Protein AF-A0A8T4RQS0-F1 (afdb_monomer)

Structure (mmCIF, N/CA/C/O backbone):
data_AF-A0A8T4RQS0-F1
#
_entry.id   AF-A0A8T4RQS0-F1
#
loop_
_atom_site.group_PDB
_atom_site.id
_atom_site.type_symbol
_atom_site.label_atom_id
_atom_site.label_alt_id
_atom_site.label_comp_id
_atom_site.label_asym_id
_atom_site.label_entity_id
_atom_site.label_seq_id
_atom_site.pdbx_PDB_ins_code
_atom_site.Cartn_x
_atom_site.Cartn_y
_atom_site.Cartn_z
_atom_site.occupancy
_atom_site.B_iso_or_equiv
_atom_site.auth_seq_id
_atom_site.auth_comp_id
_atom_site.auth_asym_id
_atom_site.auth_atom_id
_atom_site.pdbx_PDB_model_num
ATOM 1 N N . MET A 1 1 ? -1.298 23.155 12.618 1.00 40.44 1 MET A N 1
ATOM 2 C CA . MET A 1 1 ? -2.340 23.076 11.576 1.00 40.44 1 MET A CA 1
ATOM 3 C C . MET A 1 1 ? -3.537 23.809 12.133 1.00 40.44 1 MET A C 1
ATOM 5 O O . MET A 1 1 ? -3.969 23.446 13.217 1.00 40.44 1 MET A O 1
ATOM 9 N N . ASN A 1 2 ? -3.996 24.872 11.476 1.00 33.66 2 ASN A N 1
ATOM 10 C CA . ASN A 1 2 ? -5.239 25.521 11.879 1.00 33.66 2 ASN A CA 1
ATOM 11 C C . ASN A 1 2 ? -6.374 24.584 11.470 1.00 33.66 2 ASN A C 1
ATOM 13 O O . ASN A 1 2 ? -6.503 24.285 10.284 1.00 33.66 2 ASN A O 1
ATOM 17 N N . GLN A 1 3 ? -7.135 24.086 12.444 1.00 37.03 3 GLN A N 1
ATOM 18 C CA . GLN A 1 3 ? -8.429 23.475 12.171 1.00 37.03 3 GLN A CA 1
ATOM 19 C C . GLN A 1 3 ? -9.276 24.543 11.480 1.00 37.03 3 GLN A C 1
ATOM 21 O O . GLN A 1 3 ? -9.591 25.577 12.069 1.00 37.03 3 GLN A O 1
ATOM 26 N N . LEU A 1 4 ? -9.566 24.332 10.200 1.00 38.12 4 LEU A N 1
ATOM 27 C CA . LEU A 1 4 ? -10.581 25.100 9.501 1.00 38.12 4 LEU A CA 1
ATOM 28 C C . LEU A 1 4 ? -11.923 24.673 10.098 1.00 38.12 4 LEU A C 1
ATOM 30 O O . LEU A 1 4 ? -12.510 23.686 9.668 1.00 38.12 4 LEU A O 1
ATOM 34 N N . ASN A 1 5 ? -12.397 25.413 11.102 1.00 39.22 5 ASN A N 1
ATOM 35 C CA . ASN A 1 5 ? -13.814 25.440 11.456 1.00 39.22 5 ASN A CA 1
ATOM 36 C C . ASN A 1 5 ? -14.554 26.135 10.308 1.00 39.22 5 ASN A C 1
ATOM 38 O O . ASN A 1 5 ? -14.888 27.314 10.382 1.00 39.22 5 ASN A O 1
ATOM 42 N N . MET A 1 6 ? -14.718 25.422 9.197 1.00 44.44 6 MET A N 1
ATOM 43 C CA . MET A 1 6 ? -15.692 25.781 8.183 1.00 44.44 6 MET A CA 1
ATOM 44 C C . MET A 1 6 ? -17.019 25.159 8.601 1.00 44.44 6 MET A C 1
ATOM 46 O O . MET A 1 6 ? -17.120 23.936 8.697 1.00 44.44 6 MET A O 1
ATOM 50 N N . ASP A 1 7 ? -18.030 25.997 8.832 1.00 45.97 7 ASP A N 1
ATOM 51 C CA . ASP A 1 7 ? -19.427 25.563 8.839 1.00 45.97 7 ASP A CA 1
ATOM 52 C C . ASP A 1 7 ? -19.778 25.111 7.418 1.00 45.97 7 ASP A C 1
ATOM 54 O O . ASP A 1 7 ? -20.206 25.890 6.563 1.00 45.97 7 ASP A O 1
ATOM 58 N N . ILE A 1 8 ? -19.510 23.838 7.128 1.00 50.81 8 ILE A N 1
ATOM 59 C CA . ILE A 1 8 ? -19.913 23.208 5.878 1.00 50.81 8 ILE A CA 1
ATOM 60 C C . ILE A 1 8 ? -21.418 22.963 5.991 1.00 50.81 8 ILE A C 1
ATOM 62 O O . ILE A 1 8 ? -21.860 22.033 6.665 1.00 50.81 8 ILE A O 1
ATOM 66 N N . THR A 1 9 ? -22.211 23.788 5.310 1.00 51.31 9 THR A N 1
ATOM 67 C CA . THR A 1 9 ? -23.615 23.492 4.992 1.00 51.31 9 THR A CA 1
ATOM 68 C C . THR A 1 9 ? -23.643 22.366 3.959 1.00 51.31 9 THR A C 1
ATOM 70 O O . THR A 1 9 ? -23.827 22.570 2.764 1.00 51.31 9 THR A O 1
ATOM 73 N N . SER A 1 10 ? -23.347 21.155 4.417 1.00 58.62 10 SER A N 1
ATOM 74 C CA . SER A 1 10 ? -23.365 19.958 3.590 1.00 58.62 10 SER A CA 1
ATOM 75 C C . SER A 1 10 ? -24.798 19.457 3.453 1.00 58.62 10 SER A C 1
ATOM 77 O O . SER A 1 10 ? -25.507 19.328 4.448 1.00 58.62 10 SER A O 1
ATOM 79 N N . THR A 1 11 ? -25.215 19.119 2.233 1.00 74.44 11 THR A N 1
ATOM 80 C CA . THR A 1 11 ? -26.474 18.398 1.978 1.00 74.44 11 THR A CA 1
ATOM 81 C C . THR A 1 11 ? -26.491 17.010 2.623 1.00 74.44 11 THR A C 1
ATOM 83 O O . THR A 1 11 ? -27.562 16.446 2.805 1.00 74.44 11 THR A O 1
ATOM 86 N N . PHE A 1 12 ? -25.313 16.480 2.966 1.00 77.62 12 PHE A N 1
ATOM 87 C CA . PHE A 1 12 ? -25.112 15.177 3.593 1.00 77.62 12 PHE A CA 1
ATOM 88 C C . PHE A 1 12 ? -24.428 15.331 4.956 1.00 77.62 12 PHE A C 1
ATOM 90 O O . PHE A 1 12 ? -23.425 16.032 5.100 1.00 77.62 12 PHE A O 1
ATOM 97 N N . SER A 1 13 ? -24.918 14.646 5.975 1.00 88.88 13 SER A N 1
ATOM 98 C CA . SER A 1 13 ? -24.215 14.494 7.247 1.00 88.88 13 SER A CA 1
ATOM 99 C C . SER A 1 13 ? -22.851 13.810 7.059 1.00 88.88 13 SER A C 1
ATOM 101 O O . SER A 1 13 ? -22.603 13.102 6.079 1.00 88.88 13 SER A O 1
ATOM 103 N N . LYS A 1 14 ? -21.943 13.984 8.028 1.00 89.31 14 LYS A N 1
ATOM 104 C CA . LYS A 1 14 ? -20.645 13.282 8.025 1.00 89.31 14 LYS A CA 1
ATOM 105 C C . LYS A 1 14 ? -20.813 11.759 7.979 1.00 89.31 14 LYS A C 1
ATOM 107 O O . LYS A 1 14 ? -20.053 11.080 7.301 1.00 89.31 14 LYS A O 1
ATOM 112 N N . GLU A 1 15 ? -21.833 11.241 8.660 1.00 90.25 15 GLU A N 1
ATOM 113 C CA . GLU A 1 15 ? -22.170 9.817 8.643 1.00 90.25 15 GLU A CA 1
ATOM 114 C C . GLU A 1 15 ? -22.575 9.346 7.241 1.00 90.25 15 GLU A C 1
ATOM 116 O O . GLU A 1 15 ? -22.072 8.329 6.771 1.00 90.25 15 GLU A O 1
ATOM 121 N N . GLU A 1 16 ? -23.413 10.108 6.531 1.00 90.12 16 GLU A N 1
ATOM 122 C CA . GLU A 1 16 ? -23.784 9.793 5.146 1.00 90.12 16 GLU A CA 1
ATOM 123 C C . GLU A 1 16 ? -22.564 9.799 4.217 1.00 90.12 16 GLU A C 1
ATOM 125 O O . GLU A 1 16 ? -22.398 8.872 3.424 1.00 90.12 16 GLU A O 1
ATOM 130 N N . ILE A 1 17 ? -21.663 10.778 4.358 1.00 90.12 17 ILE A N 1
ATOM 131 C CA . ILE A 1 17 ? -20.417 10.845 3.575 1.00 90.12 17 ILE A CA 1
ATOM 132 C C . ILE A 1 17 ? -19.529 9.624 3.850 1.00 90.12 17 ILE A C 1
ATOM 134 O O . ILE A 1 17 ? -19.008 9.014 2.911 1.00 90.12 17 ILE A O 1
ATOM 138 N N . LEU A 1 18 ? -19.358 9.247 5.121 1.00 93.19 18 LEU A N 1
ATOM 139 C CA . LEU A 1 18 ? -18.586 8.066 5.500 1.00 93.19 18 LEU A CA 1
ATOM 140 C C . LEU A 1 18 ? -19.220 6.784 4.945 1.00 93.19 18 LEU A C 1
ATOM 142 O O . LEU A 1 18 ? -18.513 5.948 4.385 1.00 93.19 18 LEU A O 1
ATOM 146 N N . ASN A 1 19 ? -20.543 6.645 5.042 1.00 92.31 19 ASN A N 1
ATOM 147 C CA . ASN A 1 19 ? -21.259 5.476 4.538 1.00 92.31 19 ASN A CA 1
ATOM 148 C C . ASN A 1 19 ? -21.142 5.351 3.016 1.00 92.31 19 ASN A C 1
ATOM 150 O O . ASN A 1 19 ? -20.874 4.261 2.506 1.00 92.31 19 ASN A O 1
ATOM 154 N N . MET A 1 20 ? -21.273 6.464 2.287 1.00 91.44 20 MET A N 1
ATOM 155 C CA . MET A 1 20 ? -21.033 6.503 0.844 1.00 91.44 20 MET A CA 1
ATOM 156 C C . MET A 1 20 ? -19.602 6.082 0.516 1.00 91.44 20 MET A C 1
ATOM 158 O O . MET A 1 20 ? -19.398 5.220 -0.337 1.00 91.44 20 MET A O 1
ATOM 162 N N . PHE A 1 21 ? -18.613 6.641 1.216 1.00 95.00 21 PHE A N 1
ATOM 163 C CA . PHE A 1 21 ? -17.211 6.291 1.012 1.00 95.00 21 PHE A CA 1
ATOM 164 C C . PHE A 1 21 ? -16.964 4.789 1.188 1.00 95.00 21 PHE A C 1
ATOM 166 O O . PHE A 1 21 ? -16.422 4.152 0.291 1.00 95.00 21 PHE A O 1
ATOM 173 N N . LEU A 1 22 ? -17.408 4.205 2.304 1.00 94.75 22 LEU A N 1
ATOM 174 C CA . LEU A 1 22 ? -17.230 2.778 2.590 1.00 94.75 22 LEU A CA 1
ATOM 175 C C . LEU A 1 22 ? -17.991 1.874 1.609 1.00 94.75 22 LEU A C 1
ATOM 177 O O . LEU A 1 22 ? -17.542 0.770 1.317 1.00 94.75 22 LEU A O 1
ATOM 181 N N . THR A 1 23 ? -19.134 2.332 1.094 1.00 92.69 23 THR A N 1
ATOM 182 C CA . THR A 1 23 ? -19.944 1.569 0.135 1.00 92.69 23 THR A CA 1
ATOM 183 C C . THR A 1 23 ? -19.318 1.551 -1.257 1.00 92.69 23 THR A C 1
ATOM 185 O O . THR A 1 23 ? -19.329 0.511 -1.912 1.00 92.69 23 THR A O 1
ATOM 188 N N . PHE A 1 24 ? -18.779 2.686 -1.710 1.00 92.44 24 PHE A N 1
ATOM 189 C CA . PHE A 1 24 ? -18.277 2.850 -3.076 1.00 92.44 24 PHE A CA 1
ATOM 190 C C . PHE A 1 24 ? -16.775 2.603 -3.234 1.00 92.44 24 PHE A C 1
ATOM 192 O O . PHE A 1 24 ? -16.297 2.527 -4.366 1.00 92.44 24 PHE A O 1
ATOM 199 N N . TYR A 1 25 ? -16.015 2.489 -2.143 1.00 95.25 25 TYR A N 1
ATOM 200 C CA . TYR A 1 25 ? -14.589 2.198 -2.237 1.00 95.25 25 TYR A CA 1
ATOM 201 C C . TYR A 1 25 ? -14.361 0.781 -2.788 1.00 95.25 25 TYR A C 1
ATOM 203 O O . TYR A 1 25 ? -14.614 -0.210 -2.107 1.00 95.25 25 TYR A O 1
ATOM 211 N N . ASP A 1 26 ? -13.831 0.680 -4.009 1.00 94.50 26 ASP A N 1
ATOM 212 C CA . ASP A 1 26 ? -13.472 -0.599 -4.630 1.00 94.50 26 ASP A CA 1
ATOM 213 C C . ASP A 1 26 ? -12.175 -1.153 -4.018 1.00 94.50 26 ASP A C 1
ATOM 215 O O . ASP A 1 26 ? -11.057 -0.799 -4.409 1.00 94.50 26 ASP A O 1
ATOM 219 N N . THR A 1 27 ? -12.324 -2.043 -3.036 1.00 93.44 27 THR A N 1
ATOM 220 C CA . THR A 1 27 ? -11.194 -2.701 -2.370 1.00 93.44 27 THR A CA 1
ATOM 221 C C . THR A 1 27 ? -10.519 -3.772 -3.236 1.00 93.44 27 THR A C 1
ATOM 223 O O . THR A 1 27 ? -9.413 -4.215 -2.909 1.00 93.44 27 THR A O 1
ATOM 226 N N . ASP A 1 28 ? -11.131 -4.165 -4.358 1.00 92.56 28 ASP A N 1
ATOM 227 C CA . ASP A 1 28 ? -10.618 -5.161 -5.299 1.00 92.56 28 ASP A CA 1
ATOM 228 C C . ASP A 1 28 ? -9.872 -4.552 -6.495 1.00 92.56 28 ASP A C 1
ATOM 230 O O . ASP A 1 28 ? -9.166 -5.269 -7.214 1.00 92.56 28 ASP A O 1
ATOM 234 N N . TRP A 1 29 ? -9.943 -3.233 -6.683 1.00 94.06 29 TRP A N 1
ATOM 235 C CA . TRP A 1 29 ? -9.301 -2.523 -7.792 1.00 94.06 29 TRP A CA 1
ATOM 236 C C . TRP A 1 29 ? -7.838 -2.942 -8.016 1.00 94.06 29 TRP A C 1
ATOM 238 O O . TRP A 1 29 ? -7.438 -3.336 -9.118 1.00 94.06 29 TRP A O 1
ATOM 248 N N . TRP A 1 30 ? -7.026 -2.902 -6.955 1.00 94.75 30 TRP A N 1
ATOM 249 C CA . TRP A 1 30 ? -5.591 -3.180 -7.042 1.00 94.75 30 TRP A CA 1
ATOM 250 C C . TRP A 1 30 ? -5.294 -4.635 -7.401 1.00 94.75 30 TRP A C 1
ATOM 252 O O . TRP A 1 30 ? -4.400 -4.887 -8.217 1.00 94.75 30 TRP A O 1
ATOM 262 N N . ILE A 1 31 ? -6.040 -5.596 -6.845 1.00 92.25 31 ILE A N 1
ATOM 263 C CA . ILE A 1 31 ? -5.827 -7.014 -7.155 1.00 92.25 31 ILE A CA 1
ATOM 264 C C . ILE A 1 31 ? -6.321 -7.353 -8.561 1.00 92.25 31 ILE A C 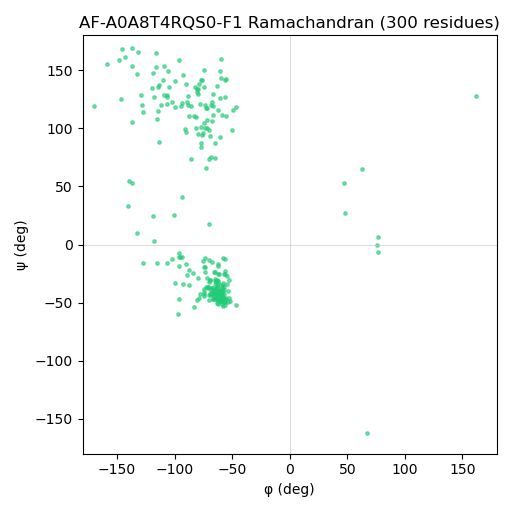1
ATOM 266 O O . ILE A 1 31 ? -5.647 -8.100 -9.267 1.00 92.25 31 ILE A O 1
ATOM 270 N N . ASN A 1 32 ? -7.422 -6.753 -9.018 1.00 92.88 32 ASN A N 1
ATOM 271 C CA . ASN A 1 32 ? -7.942 -6.947 -10.372 1.00 92.88 32 ASN A CA 1
ATOM 272 C C . ASN A 1 32 ? -6.986 -6.382 -11.430 1.00 92.88 32 ASN A C 1
ATOM 274 O O . ASN A 1 32 ? -6.643 -7.082 -12.390 1.00 92.88 32 ASN A O 1
ATOM 278 N N . LYS A 1 33 ? -6.463 -5.164 -11.218 1.00 94.00 33 LYS A N 1
ATOM 279 C CA . LYS A 1 33 ? -5.412 -4.592 -12.075 1.00 94.00 33 LYS A CA 1
ATOM 280 C C . LYS A 1 33 ? -4.176 -5.494 -12.101 1.00 94.00 33 LYS A C 1
ATOM 282 O O . LYS A 1 33 ? -3.646 -5.794 -13.169 1.00 94.00 33 LYS A O 1
ATOM 287 N N . THR A 1 34 ? -3.740 -5.960 -10.933 1.00 93.50 34 THR A N 1
ATOM 288 C CA . THR A 1 34 ? -2.549 -6.811 -10.794 1.00 93.50 34 THR A CA 1
ATOM 289 C C . THR A 1 34 ? -2.703 -8.144 -11.509 1.00 93.50 34 THR A C 1
ATOM 291 O O . THR A 1 34 ? -1.825 -8.512 -12.283 1.00 93.50 34 THR A O 1
ATOM 294 N N . ARG A 1 35 ? -3.828 -8.839 -11.315 1.00 90.38 35 ARG A N 1
ATOM 295 C CA . ARG A 1 35 ? -4.135 -10.108 -11.992 1.00 90.38 35 ARG A CA 1
ATOM 296 C C . ARG A 1 35 ? -4.164 -9.946 -13.504 1.00 90.38 35 ARG A C 1
ATOM 298 O O . ARG A 1 35 ? -3.586 -10.758 -14.214 1.00 90.38 35 ARG A O 1
ATOM 305 N N . THR A 1 36 ? -4.772 -8.867 -13.992 1.00 90.56 36 THR A N 1
ATOM 306 C CA . THR A 1 36 ? -4.801 -8.560 -15.428 1.00 90.56 36 THR A CA 1
ATOM 307 C C . THR A 1 36 ? -3.385 -8.408 -15.986 1.00 90.56 36 THR A C 1
ATOM 309 O O . THR A 1 36 ? -3.050 -9.002 -17.008 1.00 90.56 36 THR A O 1
ATOM 312 N N . LEU A 1 37 ? -2.522 -7.661 -15.291 1.00 90.19 37 LEU A N 1
ATOM 313 C CA . LEU A 1 37 ? -1.126 -7.487 -15.695 1.00 90.19 37 LEU A CA 1
ATOM 314 C C . LEU A 1 37 ? -0.318 -8.787 -15.598 1.00 90.19 37 LEU A C 1
ATOM 316 O O . LEU A 1 37 ? 0.488 -9.052 -16.483 1.00 90.19 37 LEU A O 1
ATOM 320 N N . GLN A 1 38 ? -0.536 -9.609 -14.568 1.00 89.56 38 GLN A N 1
ATOM 321 C CA . GLN A 1 38 ? 0.106 -10.922 -14.443 1.00 89.56 38 GLN A CA 1
ATOM 322 C C . GLN A 1 38 ? -0.263 -11.841 -15.605 1.00 89.56 38 GLN A C 1
ATOM 324 O O . GLN A 1 38 ? 0.634 -12.388 -16.241 1.00 89.56 38 GLN A O 1
ATOM 329 N N . LEU A 1 39 ? -1.552 -11.937 -15.944 1.00 87.75 39 LEU A N 1
ATOM 330 C CA . LEU A 1 39 ? -2.010 -12.719 -17.092 1.00 87.75 39 LEU A CA 1
ATOM 331 C C . LEU A 1 39 ? -1.340 -12.242 -18.384 1.00 87.75 39 LEU A C 1
ATOM 333 O O . LEU A 1 39 ? -0.849 -13.059 -19.150 1.00 87.75 39 LEU A O 1
ATOM 337 N N . LEU A 1 40 ? -1.214 -10.929 -18.595 1.00 85.31 40 LEU A N 1
ATOM 338 C CA . LEU A 1 40 ? -0.504 -10.378 -19.756 1.00 85.31 40 LEU A CA 1
ATOM 339 C C . LEU A 1 40 ? 1.005 -10.689 -19.769 1.00 85.31 40 LEU A C 1
ATOM 341 O O . LEU A 1 40 ? 1.624 -10.656 -20.828 1.00 85.31 40 LEU A O 1
ATOM 345 N N . ILE A 1 41 ? 1.625 -10.954 -18.619 1.00 84.50 41 ILE A N 1
ATOM 346 C CA . ILE A 1 41 ? 3.057 -11.280 -18.505 1.00 84.50 41 ILE A CA 1
ATOM 347 C C . ILE A 1 41 ? 3.308 -12.784 -18.685 1.00 84.50 41 ILE A C 1
ATOM 349 O O . ILE A 1 41 ? 4.356 -13.176 -19.217 1.00 84.50 41 ILE A O 1
ATOM 353 N N . GLU A 1 42 ? 2.377 -13.611 -18.211 1.00 83.94 42 GLU A N 1
ATOM 354 C CA . GLU A 1 42 ? 2.483 -15.071 -18.149 1.00 83.94 42 GLU A CA 1
ATOM 355 C C . GLU A 1 42 ? 1.883 -15.756 -19.386 1.00 83.94 42 GLU A C 1
ATOM 357 O O . GLU A 1 42 ? 2.440 -16.748 -19.858 1.00 83.94 42 GLU A O 1
ATOM 362 N N . ASP A 1 43 ? 0.814 -15.201 -19.964 1.00 80.44 43 ASP A N 1
ATOM 363 C CA . ASP A 1 43 ? 0.120 -15.754 -21.128 1.00 80.44 43 ASP A CA 1
ATOM 364 C C . ASP A 1 43 ? 0.697 -15.213 -22.451 1.00 80.44 43 ASP A C 1
ATOM 366 O O . ASP A 1 43 ? 0.351 -14.140 -22.962 1.00 80.44 43 ASP A O 1
ATOM 370 N N . GLY A 1 44 ? 1.594 -16.006 -23.043 1.00 70.44 44 GLY A N 1
ATOM 371 C CA . GLY A 1 44 ? 2.183 -15.718 -24.349 1.00 70.44 44 GLY A CA 1
ATOM 372 C C . GLY A 1 44 ? 1.182 -15.747 -25.513 1.00 70.44 44 GLY A C 1
ATOM 373 O O . GLY A 1 44 ? 1.425 -15.092 -26.534 1.00 70.44 44 GLY A O 1
ATOM 374 N N . GLU A 1 45 ? 0.058 -16.458 -25.395 1.00 75.19 45 GLU A N 1
ATOM 375 C CA . GLU A 1 45 ? -0.983 -16.495 -26.426 1.00 75.19 45 GLU A CA 1
ATOM 376 C C . GLU A 1 45 ? -1.786 -15.197 -26.438 1.00 75.19 45 GLU A C 1
ATOM 378 O O . GLU A 1 45 ? -2.022 -14.631 -27.510 1.00 75.19 45 GLU A O 1
ATOM 383 N N . LEU A 1 46 ? -2.133 -14.669 -25.262 1.00 76.38 46 LEU A N 1
ATOM 384 C CA . LEU A 1 46 ? -2.817 -13.382 -25.131 1.00 76.38 46 LEU A CA 1
ATOM 385 C C . LEU A 1 46 ? -1.982 -12.243 -25.735 1.00 76.38 46 LEU A C 1
ATOM 387 O O . LEU A 1 46 ? -2.486 -11.463 -26.547 1.00 76.38 46 LEU A O 1
ATOM 391 N N . LEU A 1 47 ? -0.676 -12.207 -25.442 1.00 73.00 47 LEU A N 1
ATOM 392 C CA . LEU A 1 47 ? 0.260 -11.265 -26.072 1.00 73.00 47 LEU A CA 1
ATOM 393 C C . LEU A 1 47 ? 0.327 -11.436 -27.595 1.00 73.00 47 LEU A C 1
ATOM 395 O O . LEU A 1 47 ? 0.500 -10.464 -28.333 1.00 73.00 47 LEU A O 1
ATOM 399 N N . THR A 1 48 ? 0.201 -12.671 -28.081 1.00 72.75 48 THR A N 1
ATOM 400 C CA . THR A 1 48 ? 0.193 -12.962 -29.518 1.00 72.75 48 THR A CA 1
ATOM 401 C C . THR A 1 48 ? -1.062 -12.419 -30.189 1.00 72.75 48 THR A C 1
ATOM 403 O O . THR A 1 48 ? -0.936 -11.795 -31.240 1.00 72.75 48 THR A O 1
ATOM 406 N N . LYS A 1 49 ? -2.236 -12.587 -29.569 1.00 77.31 49 LYS A N 1
ATOM 407 C CA . LYS A 1 49 ? -3.509 -12.038 -30.059 1.00 77.31 49 LYS A CA 1
ATOM 408 C C . LYS A 1 49 ? -3.472 -10.511 -30.124 1.00 77.31 49 LYS A C 1
ATOM 410 O O . LYS A 1 49 ? -3.812 -9.951 -31.160 1.00 77.31 49 LYS A O 1
ATOM 415 N N . ILE A 1 50 ? -2.959 -9.849 -29.082 1.00 72.56 50 ILE A N 1
ATOM 416 C CA . ILE A 1 50 ? -2.775 -8.384 -29.066 1.00 72.56 50 ILE A CA 1
ATOM 417 C C . ILE A 1 50 ? -1.859 -7.929 -30.214 1.00 72.56 50 ILE A C 1
ATOM 419 O O . ILE A 1 50 ? -2.129 -6.927 -30.864 1.00 72.56 50 ILE A O 1
ATOM 423 N N . ASN A 1 51 ? -0.791 -8.678 -30.504 1.00 67.38 51 ASN A N 1
ATOM 424 C CA . ASN A 1 51 ? 0.157 -8.337 -31.571 1.00 67.38 51 ASN A CA 1
ATOM 425 C C . ASN A 1 51 ? -0.367 -8.610 -32.996 1.00 67.38 51 ASN A C 1
ATOM 427 O O . ASN A 1 51 ? 0.255 -8.202 -33.976 1.00 67.38 51 ASN A O 1
ATOM 431 N N . GLN A 1 52 ? -1.459 -9.362 -33.126 1.00 70.12 52 GLN A N 1
ATOM 432 C CA . GLN A 1 52 ? -2.111 -9.655 -34.405 1.00 70.12 52 GLN A CA 1
ATOM 433 C C . GLN A 1 52 ? -3.240 -8.669 -34.729 1.00 70.12 52 GLN A C 1
ATOM 435 O O . GLN A 1 52 ? -3.729 -8.668 -35.861 1.00 70.12 52 GLN A O 1
ATOM 440 N N . ASP A 1 53 ? -3.642 -7.833 -33.768 1.00 68.62 53 ASP A N 1
ATOM 441 C CA . ASP A 1 53 ? -4.649 -6.802 -33.982 1.00 68.62 53 ASP A CA 1
ATOM 442 C C . ASP A 1 53 ? -4.123 -5.738 -34.959 1.00 68.62 53 ASP A C 1
ATOM 444 O O . ASP A 1 53 ? -3.113 -5.079 -34.713 1.00 68.62 53 ASP A O 1
ATOM 448 N N . LYS A 1 54 ? -4.811 -5.580 -36.096 1.00 59.44 54 LYS A N 1
ATOM 449 C CA . LYS A 1 54 ? -4.408 -4.699 -37.205 1.00 59.44 54 LYS A CA 1
ATOM 450 C C . LYS A 1 54 ? -4.521 -3.209 -36.869 1.00 59.44 54 LYS A C 1
ATOM 452 O O . LYS A 1 54 ? -4.021 -2.389 -37.635 1.00 59.44 54 LYS A O 1
ATOM 457 N N . ILE A 1 55 ? -5.199 -2.859 -35.774 1.00 64.44 55 ILE A N 1
ATOM 458 C CA . ILE A 1 55 ? -5.378 -1.473 -35.318 1.00 64.44 55 ILE A CA 1
ATOM 459 C C . ILE A 1 55 ? -4.128 -0.976 -34.578 1.00 64.44 55 ILE A C 1
ATOM 461 O O . ILE A 1 55 ? -3.812 0.215 -34.599 1.00 64.44 55 ILE A O 1
ATOM 465 N N . LEU A 1 56 ? -3.390 -1.884 -33.940 1.00 59.12 56 LEU A N 1
ATOM 466 C CA . LEU A 1 56 ? -2.204 -1.566 -33.161 1.00 59.12 56 LEU A CA 1
ATOM 467 C C . LEU A 1 56 ? -0.943 -1.843 -33.990 1.00 59.12 56 LEU A C 1
ATOM 469 O O . LEU A 1 56 ? -0.863 -2.812 -34.742 1.00 59.12 56 LEU A O 1
ATOM 473 N N . MET A 1 57 ? 0.064 -0.970 -33.880 1.00 59.47 57 MET A N 1
ATOM 474 C CA . MET A 1 57 ? 1.361 -1.211 -34.521 1.00 59.47 57 MET A CA 1
ATOM 475 C C . MET A 1 57 ? 1.924 -2.563 -34.063 1.00 59.47 57 MET A C 1
ATOM 477 O O . MET A 1 57 ? 1.807 -2.925 -32.901 1.00 59.47 57 MET A O 1
ATOM 481 N N . LYS A 1 58 ? 2.573 -3.312 -34.957 1.00 65.19 58 LYS A N 1
ATOM 482 C CA . LYS A 1 58 ? 3.221 -4.577 -34.589 1.00 65.19 58 LYS A CA 1
ATOM 483 C C . LYS A 1 58 ? 4.304 -4.303 -33.536 1.00 65.19 58 LYS A C 1
ATOM 485 O O . LYS A 1 58 ? 5.192 -3.481 -33.767 1.00 65.19 58 LYS A O 1
ATOM 490 N N . PHE A 1 59 ? 4.256 -4.988 -32.397 1.00 69.12 59 PHE A N 1
ATOM 491 C CA . PHE A 1 59 ? 5.196 -4.794 -31.291 1.00 69.12 59 PHE A CA 1
ATOM 492 C C . PHE A 1 59 ? 6.034 -6.052 -31.029 1.00 69.12 59 PHE A C 1
ATOM 494 O O . PHE A 1 59 ? 5.624 -7.187 -31.281 1.00 69.12 59 PHE A O 1
ATOM 501 N N . ASP A 1 60 ? 7.236 -5.848 -30.492 1.00 76.81 60 ASP A N 1
ATOM 502 C CA . ASP A 1 60 ? 8.057 -6.924 -29.934 1.00 76.81 60 ASP A CA 1
ATOM 503 C C . ASP A 1 60 ? 7.392 -7.455 -28.649 1.00 76.81 60 ASP A C 1
ATOM 505 O O . ASP A 1 60 ? 7.208 -6.703 -27.686 1.00 76.81 60 ASP A O 1
ATOM 509 N N . LYS A 1 61 ? 7.042 -8.750 -28.631 1.00 76.50 61 LYS A N 1
ATOM 510 C CA . LYS A 1 61 ? 6.384 -9.414 -27.492 1.00 76.50 61 LYS A CA 1
ATOM 511 C C . LYS A 1 61 ? 7.204 -9.297 -26.209 1.00 76.50 61 LYS A C 1
ATOM 513 O O . LYS A 1 61 ? 6.642 -9.047 -25.147 1.00 76.50 61 LYS A O 1
ATOM 518 N N . GLU A 1 62 ? 8.527 -9.407 -26.301 1.00 78.06 62 GLU A N 1
ATOM 519 C CA . GLU A 1 62 ? 9.414 -9.310 -25.142 1.00 78.06 62 GLU A CA 1
ATOM 520 C C . GLU A 1 62 ? 9.474 -7.874 -24.610 1.00 78.06 62 GLU A C 1
ATOM 522 O O . GLU A 1 62 ? 9.512 -7.643 -23.400 1.00 78.06 62 GLU A O 1
ATOM 527 N N . LYS A 1 63 ? 9.439 -6.879 -25.503 1.00 76.44 63 LYS A N 1
ATOM 528 C CA . LYS A 1 63 ? 9.324 -5.464 -25.122 1.00 76.44 63 LYS A CA 1
ATOM 529 C C . LYS A 1 63 ? 7.978 -5.162 -24.462 1.00 76.44 63 LYS A C 1
ATOM 531 O O . LYS A 1 63 ? 7.932 -4.389 -23.502 1.00 76.44 63 LYS A O 1
ATOM 536 N N . LEU A 1 64 ? 6.901 -5.764 -24.955 1.00 79.19 64 LEU A N 1
ATOM 537 C CA . LEU A 1 64 ? 5.564 -5.610 -24.391 1.00 79.19 64 LEU A CA 1
ATOM 538 C C . LEU A 1 64 ? 5.480 -6.242 -22.994 1.00 79.19 64 LEU A C 1
ATOM 540 O O . LEU A 1 64 ? 5.086 -5.563 -22.048 1.00 79.19 64 LEU A O 1
ATOM 544 N N . LYS A 1 65 ? 5.981 -7.472 -22.832 1.00 83.06 65 LYS A N 1
ATOM 545 C CA . LYS A 1 65 ? 6.111 -8.140 -21.529 1.00 83.06 65 LYS A CA 1
ATOM 546 C C . LYS A 1 65 ? 6.884 -7.288 -20.520 1.00 83.06 65 LYS A C 1
ATOM 548 O O . LYS A 1 65 ? 6.378 -7.031 -19.430 1.00 83.06 65 LYS A O 1
ATOM 553 N N . ARG A 1 66 ? 8.055 -6.761 -20.901 1.00 80.56 66 ARG A N 1
ATOM 554 C CA . ARG A 1 66 ? 8.842 -5.843 -20.052 1.00 80.56 66 ARG A CA 1
ATOM 555 C C . ARG A 1 66 ? 8.075 -4.579 -19.669 1.00 80.56 66 ARG A C 1
ATOM 557 O O . ARG A 1 66 ? 8.222 -4.081 -18.557 1.00 80.56 66 ARG A O 1
ATOM 564 N N . SER A 1 67 ? 7.252 -4.058 -20.577 1.00 81.56 67 SER A N 1
ATOM 565 C CA . SER A 1 67 ? 6.423 -2.881 -20.298 1.00 81.56 67 SER A CA 1
ATOM 566 C C . SER A 1 67 ? 5.355 -3.187 -19.245 1.00 81.56 67 SER A C 1
ATOM 568 O O . SER A 1 67 ? 5.148 -2.372 -18.353 1.00 81.56 67 SER A O 1
ATOM 570 N N . TYR A 1 68 ? 4.730 -4.368 -19.287 1.00 87.12 68 TYR A N 1
ATOM 571 C CA . TYR A 1 68 ? 3.767 -4.790 -18.264 1.00 87.12 68 TYR A CA 1
ATOM 572 C C . TYR A 1 68 ? 4.424 -5.123 -16.918 1.00 87.12 68 TYR A C 1
ATOM 574 O O . TYR A 1 68 ? 3.873 -4.782 -15.873 1.00 87.12 68 TYR A O 1
ATOM 582 N N . GLN A 1 69 ? 5.624 -5.711 -16.914 1.00 87.56 69 GLN A N 1
ATOM 583 C CA . GLN A 1 69 ? 6.408 -5.895 -15.683 1.00 87.56 69 GLN A CA 1
ATOM 584 C C . GLN A 1 69 ? 6.739 -4.550 -15.023 1.00 87.56 69 GLN A C 1
ATOM 586 O O . GLN A 1 69 ? 6.623 -4.400 -13.806 1.00 87.56 69 GLN A O 1
ATOM 591 N N . TYR A 1 70 ? 7.094 -3.547 -15.827 1.00 85.81 70 TYR A N 1
ATOM 592 C CA . TYR A 1 70 ? 7.318 -2.191 -15.337 1.00 85.81 70 TYR A CA 1
ATOM 593 C C . TYR A 1 70 ? 6.023 -1.525 -14.848 1.00 85.81 70 TYR A C 1
ATOM 595 O O . TYR A 1 70 ? 6.027 -0.846 -13.824 1.00 85.81 70 TYR A O 1
ATOM 603 N N . GLU A 1 71 ? 4.894 -1.761 -15.517 1.00 89.81 71 GLU A N 1
ATOM 604 C CA . GLU A 1 71 ? 3.579 -1.287 -15.067 1.00 89.81 71 GLU A CA 1
ATOM 605 C C . GLU A 1 71 ? 3.171 -1.905 -13.717 1.00 89.81 71 GLU A C 1
ATOM 607 O O . GLU A 1 71 ? 2.590 -1.214 -12.878 1.00 89.81 71 GLU A O 1
ATOM 612 N N . LEU A 1 72 ? 3.517 -3.172 -13.452 1.00 91.19 72 LEU A N 1
ATOM 613 C CA . LEU A 1 72 ? 3.359 -3.779 -12.123 1.00 91.19 72 LEU A CA 1
ATOM 614 C C . LEU A 1 72 ? 4.224 -3.080 -11.075 1.00 91.19 72 LEU A C 1
ATOM 616 O O . LEU A 1 72 ? 3.727 -2.737 -10.002 1.00 91.19 72 LEU A O 1
ATOM 620 N N . HIS A 1 73 ? 5.494 -2.818 -11.392 1.00 91.00 73 HIS A N 1
ATOM 621 C CA . HIS A 1 73 ? 6.388 -2.052 -10.517 1.00 91.00 73 HIS A CA 1
ATOM 622 C C . HIS A 1 73 ? 5.785 -0.686 -10.165 1.00 91.00 73 HIS A C 1
ATOM 624 O O . HIS A 1 73 ? 5.681 -0.341 -8.989 1.00 91.00 73 HIS A O 1
ATOM 630 N N . MET A 1 74 ? 5.244 0.039 -11.144 1.00 91.31 74 MET A N 1
ATOM 631 C CA . MET A 1 74 ? 4.574 1.325 -10.906 1.00 91.31 74 MET A CA 1
ATOM 632 C C . MET A 1 74 ? 3.243 1.198 -10.169 1.00 91.31 74 MET A C 1
ATOM 634 O O . MET A 1 74 ? 2.887 2.050 -9.358 1.00 91.31 74 MET A O 1
ATOM 638 N N . THR A 1 75 ? 2.512 0.109 -10.385 1.00 94.06 75 THR A N 1
ATOM 639 C CA . THR A 1 75 ? 1.287 -0.191 -9.634 1.00 94.06 75 THR A CA 1
ATOM 640 C C . THR A 1 75 ? 1.581 -0.439 -8.151 1.00 94.06 75 THR A C 1
ATOM 642 O O . THR A 1 75 ? 0.767 -0.072 -7.301 1.00 94.06 75 THR A O 1
ATOM 645 N N . SER A 1 76 ? 2.766 -0.955 -7.802 1.00 95.44 76 SER A N 1
ATOM 646 C CA . SER A 1 76 ? 3.179 -1.051 -6.396 1.00 95.44 76 SER A CA 1
ATOM 647 C C . SER A 1 76 ? 3.322 0.324 -5.735 1.00 95.44 76 SER A C 1
ATOM 649 O O . SER A 1 76 ? 2.832 0.506 -4.621 1.00 95.44 76 SER A O 1
ATOM 651 N N . TYR A 1 77 ? 3.854 1.328 -6.440 1.00 95.06 77 TYR A N 1
ATOM 652 C CA . TYR A 1 77 ? 3.892 2.709 -5.951 1.00 95.06 77 TYR A CA 1
ATOM 653 C C . TYR A 1 77 ? 2.489 3.301 -5.789 1.00 95.06 77 TYR A C 1
ATOM 655 O O . TYR A 1 77 ? 2.187 3.841 -4.728 1.00 95.06 77 TYR A O 1
ATOM 663 N N . HIS A 1 78 ? 1.612 3.146 -6.786 1.00 94.94 78 HIS A N 1
ATOM 664 C CA . HIS A 1 78 ? 0.237 3.653 -6.707 1.00 94.94 78 HIS A CA 1
ATOM 665 C C . HIS A 1 78 ? -0.552 3.035 -5.540 1.00 94.94 78 HIS A C 1
ATOM 667 O O . HIS A 1 78 ? -1.170 3.760 -4.763 1.00 94.94 78 HIS A O 1
ATOM 673 N N . SER A 1 79 ? -0.499 1.708 -5.373 1.00 97.50 79 SER A N 1
ATOM 674 C CA . SER A 1 79 ? -1.169 1.032 -4.249 1.00 97.50 79 SER A CA 1
ATOM 675 C C . SER A 1 79 ? -0.589 1.442 -2.890 1.00 97.50 79 SER A C 1
ATOM 677 O O . SER A 1 79 ? -1.326 1.529 -1.911 1.00 97.50 79 SER A O 1
ATOM 679 N N . SER A 1 80 ? 0.711 1.753 -2.832 1.00 97.88 80 SER A N 1
ATOM 680 C CA . SER A 1 80 ? 1.355 2.274 -1.621 1.00 97.88 80 SER A CA 1
ATOM 681 C C . SER A 1 80 ? 0.885 3.692 -1.298 1.00 97.88 80 SER A C 1
ATOM 683 O O . SER A 1 80 ? 0.591 3.984 -0.141 1.00 97.88 80 SER A O 1
ATOM 685 N N . GLU A 1 81 ? 0.768 4.568 -2.308 1.00 96.88 81 GLU A N 1
ATOM 686 C CA . GLU A 1 81 ? 0.182 5.905 -2.140 1.00 96.88 81 GLU A CA 1
ATOM 687 C C . GLU A 1 81 ? -1.264 5.812 -1.640 1.00 96.88 81 GLU A C 1
ATOM 689 O O . GLU A 1 81 ? -1.625 6.529 -0.711 1.00 96.88 81 GLU A O 1
ATOM 694 N N . ALA A 1 82 ? -2.058 4.881 -2.177 1.00 97.31 82 ALA A N 1
ATOM 695 C CA . ALA A 1 82 ? -3.432 4.651 -1.738 1.00 97.31 82 ALA A CA 1
ATOM 696 C C . ALA A 1 82 ? -3.522 4.167 -0.281 1.00 97.31 82 ALA A C 1
ATOM 698 O O . ALA A 1 82 ? -4.334 4.693 0.481 1.00 97.31 82 ALA A O 1
ATOM 699 N N . LEU A 1 83 ? -2.673 3.217 0.134 1.00 98.62 83 LEU A N 1
ATOM 700 C CA . LEU A 1 83 ? -2.643 2.735 1.519 1.00 98.62 83 LEU A CA 1
ATOM 701 C C . LEU A 1 83 ? -2.272 3.857 2.500 1.00 98.62 83 LEU A C 1
ATOM 703 O O . LEU A 1 83 ? -2.959 4.043 3.504 1.00 98.62 83 LEU A O 1
ATOM 707 N N . PHE A 1 84 ? -1.216 4.627 2.216 1.00 98.56 84 PHE A N 1
ATOM 708 C CA . PHE A 1 84 ? -0.844 5.762 3.068 1.00 98.56 84 PHE A CA 1
ATOM 709 C C . PHE A 1 84 ? -1.896 6.869 3.046 1.00 98.56 84 PHE A C 1
ATOM 711 O O . PHE A 1 84 ? -2.186 7.442 4.092 1.00 98.56 84 PHE A O 1
ATOM 718 N N . GLY A 1 85 ? -2.493 7.146 1.886 1.00 97.88 85 GLY A N 1
ATOM 719 C CA . GLY A 1 85 ? -3.581 8.108 1.752 1.00 97.88 85 GLY A CA 1
ATOM 720 C C . GLY A 1 85 ? -4.750 7.746 2.662 1.00 97.88 85 GLY A C 1
ATOM 721 O O . GLY A 1 85 ? -5.200 8.588 3.432 1.00 97.88 85 GLY A O 1
ATOM 722 N N . LEU A 1 86 ? -5.182 6.481 2.644 1.00 98.06 86 LEU A N 1
ATOM 723 C CA . LEU A 1 86 ? -6.228 5.971 3.533 1.00 98.06 86 LEU A CA 1
ATOM 724 C C . LEU A 1 86 ? -5.839 6.055 5.009 1.00 98.06 86 LEU A C 1
ATOM 726 O O . LEU A 1 86 ? -6.642 6.502 5.826 1.00 98.06 86 LEU A O 1
ATOM 730 N N . LEU A 1 87 ? -4.612 5.654 5.353 1.00 98.25 87 LEU A N 1
ATOM 731 C CA . LEU A 1 87 ? -4.104 5.749 6.721 1.00 98.25 87 LEU A CA 1
ATOM 732 C C . LEU A 1 87 ? -4.187 7.190 7.233 1.00 98.25 87 LEU A C 1
ATOM 734 O O . LEU A 1 87 ? -4.676 7.419 8.337 1.00 98.25 87 LEU A O 1
ATOM 738 N N . PHE A 1 88 ? -3.743 8.163 6.435 1.00 98.00 88 PHE A N 1
ATOM 739 C CA . PHE A 1 88 ? -3.785 9.573 6.811 1.00 98.00 88 PHE A CA 1
ATOM 740 C C . PHE A 1 88 ? -5.204 10.138 6.823 1.00 98.00 88 PHE A C 1
ATOM 742 O O . PHE A 1 88 ? -5.532 10.902 7.727 1.00 98.00 88 PHE A O 1
ATOM 749 N N . ALA A 1 89 ? -6.058 9.729 5.886 1.00 97.06 89 ALA A N 1
ATOM 750 C CA . ALA A 1 89 ? -7.458 10.129 5.854 1.00 97.06 89 ALA A CA 1
ATOM 751 C C . ALA A 1 89 ? -8.174 9.727 7.145 1.00 97.06 89 ALA A C 1
ATOM 753 O O . ALA A 1 89 ? -8.797 10.561 7.792 1.00 97.06 89 ALA A O 1
ATOM 754 N N . PHE A 1 90 ? -8.005 8.478 7.583 1.00 96.56 90 PHE A N 1
ATOM 755 C CA . PHE A 1 90 ? -8.591 8.008 8.837 1.00 96.56 90 PHE A CA 1
ATOM 756 C C . PHE A 1 90 ? -7.899 8.550 10.089 1.00 96.56 90 PHE A C 1
ATOM 758 O O . PHE A 1 90 ? -8.525 8.607 11.144 1.00 96.56 90 PHE A O 1
ATOM 765 N N . LEU A 1 91 ? -6.633 8.956 9.995 1.00 95.75 91 LEU A N 1
ATOM 766 C CA . LEU A 1 91 ? -5.930 9.592 11.105 1.00 95.75 91 LEU A CA 1
ATOM 767 C C . LEU A 1 91 ? -6.391 11.039 11.331 1.00 95.75 91 LEU A C 1
ATOM 769 O O . LEU A 1 91 ? -6.573 11.443 12.476 1.00 95.75 91 LEU A O 1
ATOM 773 N N . PHE A 1 92 ? -6.547 11.821 10.261 1.00 94.38 92 PHE A N 1
ATOM 774 C CA . PHE A 1 92 ? -6.795 13.263 10.355 1.00 94.38 92 PHE A CA 1
ATOM 775 C C . PHE A 1 92 ? -8.267 13.646 10.185 1.00 94.38 92 PHE A C 1
ATOM 777 O O . PHE A 1 92 ? -8.711 14.588 10.828 1.00 94.38 92 PHE A O 1
ATOM 784 N N . GLU A 1 93 ? -9.023 12.914 9.366 1.00 92.69 93 GLU A N 1
ATOM 785 C CA . GLU A 1 93 ? -10.404 13.237 8.976 1.00 92.69 93 GLU A CA 1
ATOM 786 C C . GLU A 1 93 ? -11.280 11.974 9.000 1.00 92.69 93 GLU A C 1
ATOM 788 O O . GLU A 1 93 ? -11.933 11.618 8.020 1.00 92.69 93 GLU A O 1
ATOM 793 N N . LYS A 1 94 ? -11.277 11.257 10.132 1.00 89.62 94 LYS A N 1
ATOM 794 C CA . LYS A 1 94 ? -11.910 9.931 10.282 1.00 89.62 94 LYS A CA 1
ATOM 795 C C . LYS A 1 94 ? -13.384 9.858 9.854 1.00 89.62 94 LYS A C 1
ATOM 797 O O . LYS A 1 94 ? -13.826 8.796 9.425 1.00 89.62 94 LYS A O 1
ATOM 802 N N . ASP A 1 95 ? -14.121 10.962 9.987 1.00 89.12 95 ASP A N 1
ATOM 803 C CA . ASP A 1 95 ? -15.551 11.042 9.674 1.00 89.12 95 ASP A CA 1
ATOM 804 C C . ASP A 1 95 ? -15.793 11.443 8.207 1.00 89.12 95 ASP A C 1
ATOM 806 O O . ASP A 1 95 ? -16.884 11.260 7.682 1.00 89.12 95 ASP A O 1
ATOM 810 N N . THR A 1 96 ? -14.779 11.988 7.527 1.00 91.81 96 THR A N 1
ATOM 811 C CA . THR A 1 96 ? -14.847 12.432 6.126 1.00 91.81 96 THR A CA 1
ATOM 812 C C . THR A 1 96 ? -13.567 12.067 5.357 1.00 91.81 96 THR A C 1
ATOM 814 O O . THR A 1 96 ? -12.944 12.936 4.738 1.00 91.81 96 THR A O 1
ATOM 817 N N . PRO A 1 97 ? -13.154 10.782 5.347 1.00 94.00 97 PRO A N 1
ATOM 818 C CA . PRO A 1 97 ? -11.886 10.360 4.751 1.00 94.00 97 PRO A CA 1
ATOM 819 C C . PRO A 1 97 ? -11.836 10.620 3.241 1.00 94.00 97 PRO A C 1
ATOM 821 O O . PRO A 1 97 ? -10.772 10.923 2.705 1.00 94.00 97 PR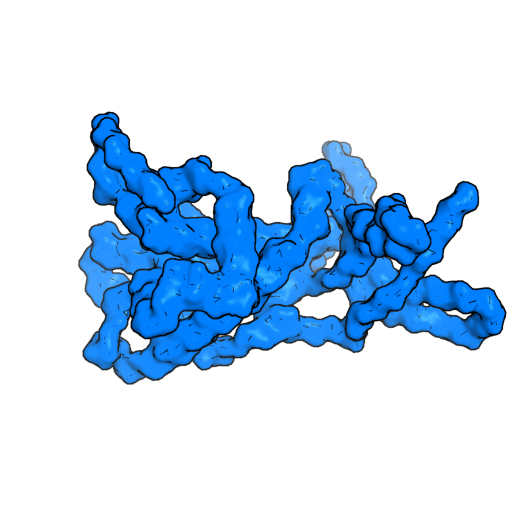O A O 1
ATOM 824 N N . TRP A 1 98 ? -12.984 10.567 2.555 1.00 93.25 98 TRP A N 1
ATOM 825 C CA . TRP A 1 98 ? -13.085 10.913 1.136 1.00 93.25 98 TRP A CA 1
ATOM 826 C C . TRP A 1 98 ? -12.590 12.342 0.875 1.00 93.25 98 TRP A C 1
ATOM 828 O O . TRP A 1 98 ? -11.735 12.543 0.017 1.00 93.25 98 TRP A O 1
ATOM 838 N N . VAL A 1 99 ? -13.054 13.318 1.660 1.00 90.69 99 VAL A N 1
ATOM 839 C CA . VAL A 1 99 ? -12.671 14.731 1.496 1.00 90.69 99 VAL A CA 1
ATOM 840 C C . VAL A 1 99 ? -11.168 14.907 1.685 1.00 90.69 99 VAL A C 1
ATOM 842 O O . VAL A 1 99 ? -10.515 15.591 0.901 1.00 90.69 99 VAL A O 1
ATOM 845 N N . TYR A 1 100 ? -10.584 14.235 2.681 1.00 93.12 100 TYR A N 1
ATOM 846 C CA . TYR A 1 100 ? -9.135 14.263 2.856 1.00 93.12 100 TYR A CA 1
ATOM 847 C C . TYR A 1 100 ? -8.410 13.769 1.602 1.00 93.12 100 TYR A C 1
ATOM 849 O O . TYR A 1 100 ? -7.482 14.428 1.138 1.00 93.12 100 TYR A O 1
ATOM 857 N N . LEU A 1 101 ? -8.843 12.632 1.044 1.00 93.19 101 LEU A N 1
ATOM 858 C CA . LEU A 1 101 ? -8.224 12.007 -0.128 1.00 93.19 101 LEU A CA 1
ATOM 859 C C . LEU A 1 101 ? -8.269 12.880 -1.388 1.00 93.19 101 LEU A C 1
ATOM 861 O O . LEU A 1 101 ? -7.412 12.712 -2.253 1.00 93.19 101 LEU A O 1
ATOM 865 N N . THR A 1 102 ? -9.229 13.800 -1.499 1.00 89.50 102 THR A N 1
ATOM 866 C CA . THR A 1 102 ? -9.322 14.733 -2.632 1.00 89.50 102 THR A CA 1
ATOM 867 C C . THR A 1 102 ? -8.546 16.030 -2.410 1.00 89.50 102 THR A C 1
ATOM 869 O O . THR A 1 102 ? -8.101 16.636 -3.379 1.00 89.50 102 THR A O 1
ATOM 872 N N . GLU A 1 103 ? -8.345 16.440 -1.155 1.00 90.62 103 GLU A N 1
ATOM 873 C CA . GLU A 1 103 ? -7.807 17.764 -0.813 1.00 90.62 103 GLU A CA 1
ATOM 874 C C . GLU A 1 103 ? -6.353 17.751 -0.315 1.00 90.62 103 GLU A C 1
ATOM 876 O O . GLU A 1 103 ? -5.702 18.803 -0.250 1.00 90.62 103 GLU A O 1
ATOM 881 N N . TYR A 1 104 ? -5.803 16.594 0.080 1.00 90.50 104 TYR A N 1
ATOM 882 C CA . TYR A 1 104 ? -4.459 16.578 0.653 1.00 90.50 104 TYR A CA 1
ATOM 883 C C . TYR A 1 104 ? -3.406 17.047 -0.362 1.00 90.50 104 TYR A C 1
ATOM 885 O O . TYR A 1 104 ? -3.356 16.644 -1.524 1.00 90.50 104 TYR A O 1
ATOM 893 N N . ARG A 1 105 ? -2.480 17.887 0.109 1.00 90.75 105 ARG A N 1
ATOM 894 C CA . ARG A 1 105 ? -1.356 18.361 -0.708 1.00 90.75 105 ARG A CA 1
ATOM 895 C C . ARG A 1 105 ? -0.254 17.316 -0.779 1.00 90.75 105 ARG A C 1
ATOM 897 O O . ARG A 1 105 ? 0.182 16.790 0.251 1.00 90.75 105 ARG A O 1
ATOM 904 N N . PHE A 1 106 ? 0.263 17.077 -1.980 1.00 88.31 106 PHE A N 1
ATOM 905 C CA . PHE A 1 106 ? 1.281 16.056 -2.218 1.00 88.31 106 PHE A CA 1
ATOM 906 C C . PHE A 1 106 ? 2.589 16.321 -1.454 1.00 88.31 106 PHE A C 1
ATOM 908 O O . PHE A 1 106 ? 3.250 15.385 -1.007 1.00 88.31 106 PHE A O 1
ATOM 915 N N . GLU A 1 107 ? 2.962 17.583 -1.223 1.00 91.25 107 GLU A N 1
ATOM 916 C CA . GLU A 1 107 ? 4.138 17.932 -0.416 1.00 91.25 107 GLU A CA 1
ATOM 917 C C . GLU A 1 107 ? 3.978 17.495 1.042 1.00 91.25 107 GLU A C 1
ATOM 919 O O . GLU A 1 107 ? 4.932 17.010 1.652 1.00 91.25 107 GLU A O 1
ATOM 924 N N . ASN A 1 108 ? 2.776 17.649 1.601 1.00 93.31 108 ASN A N 1
ATOM 925 C CA . ASN A 1 108 ? 2.481 17.232 2.969 1.00 93.31 108 ASN A CA 1
ATOM 926 C C . ASN A 1 108 ? 2.461 15.709 3.071 1.00 93.31 108 ASN A C 1
ATOM 928 O O . ASN A 1 108 ? 3.093 15.161 3.972 1.00 93.31 108 ASN A O 1
ATOM 932 N N . PHE A 1 109 ? 1.832 15.035 2.105 1.00 95.44 109 PHE A N 1
ATOM 933 C CA . PHE A 1 109 ? 1.882 13.579 1.982 1.00 95.44 109 PHE A CA 1
ATOM 934 C C . PHE A 1 109 ? 3.333 13.069 1.987 1.00 95.44 109 PHE A C 1
ATOM 936 O O . PHE A 1 109 ? 3.693 12.212 2.791 1.00 95.44 109 PHE A O 1
ATOM 943 N N . ASN A 1 110 ? 4.205 13.670 1.171 1.00 94.31 110 ASN A N 1
ATOM 944 C CA . ASN A 1 110 ? 5.616 13.286 1.093 1.00 94.31 110 ASN A CA 1
ATOM 945 C C . ASN A 1 110 ? 6.366 13.498 2.408 1.00 94.31 110 ASN A C 1
ATOM 947 O O . ASN A 1 110 ? 7.178 12.658 2.784 1.00 94.31 110 ASN A O 1
ATOM 951 N N . LYS A 1 111 ? 6.094 14.597 3.121 1.00 95.75 111 LYS A N 1
ATOM 952 C CA . LYS A 1 111 ? 6.689 14.847 4.441 1.00 95.75 111 LYS A CA 1
ATOM 953 C C . LYS A 1 111 ? 6.265 13.797 5.466 1.00 95.75 111 LYS A C 1
ATOM 955 O O . LYS A 1 111 ? 7.107 13.359 6.244 1.00 95.75 111 LYS A O 1
ATOM 960 N N . LEU A 1 112 ? 4.995 13.384 5.463 1.00 97.06 112 LEU A N 1
ATOM 961 C CA . LEU A 1 112 ? 4.501 12.349 6.375 1.00 97.06 112 LEU A CA 1
ATOM 962 C C . LEU A 1 112 ? 5.133 10.989 6.061 1.00 97.06 112 LEU A C 1
ATOM 964 O O . LEU A 1 112 ? 5.648 10.340 6.967 1.00 97.06 112 LEU A O 1
ATOM 968 N N . VAL A 1 113 ? 5.171 10.593 4.784 1.00 97.50 113 VAL A N 1
ATOM 969 C CA . VAL A 1 113 ? 5.826 9.346 4.350 1.00 97.50 113 VAL A CA 1
ATOM 970 C C . VAL A 1 113 ? 7.315 9.353 4.711 1.00 97.50 113 VAL A C 1
ATOM 972 O O . VAL A 1 113 ? 7.813 8.381 5.275 1.00 97.50 113 VAL A O 1
ATOM 975 N N . GLU A 1 114 ? 8.027 10.459 4.483 1.00 96.88 114 GLU A N 1
ATOM 976 C CA . GLU A 1 114 ? 9.438 10.577 4.868 1.00 96.88 114 GLU A CA 1
ATOM 977 C C . GLU A 1 114 ? 9.627 10.532 6.396 1.00 96.88 114 GLU A C 1
ATOM 979 O O . GLU A 1 114 ? 10.593 9.948 6.891 1.00 96.88 114 GLU A O 1
ATOM 984 N N . GLY A 1 115 ? 8.690 11.092 7.165 1.00 97.44 115 GLY A N 1
ATOM 985 C CA . GLY A 1 115 ? 8.638 10.933 8.618 1.00 97.44 115 GLY A CA 1
ATOM 986 C C . GLY A 1 115 ? 8.549 9.462 9.029 1.00 97.44 115 GLY A C 1
ATOM 987 O O . GLY A 1 115 ? 9.381 8.999 9.817 1.00 97.44 115 GLY A O 1
ATOM 988 N N . ILE A 1 116 ? 7.615 8.718 8.425 1.00 98.00 116 ILE A N 1
ATOM 989 C CA . ILE A 1 116 ? 7.389 7.293 8.707 1.00 98.00 116 ILE A CA 1
ATOM 990 C C . ILE A 1 116 ? 8.599 6.449 8.324 1.00 98.00 116 ILE A C 1
ATOM 992 O O . ILE A 1 116 ? 9.016 5.585 9.093 1.00 98.00 116 ILE A O 1
ATOM 996 N N . LYS A 1 117 ? 9.222 6.714 7.177 1.00 96.75 117 LYS A N 1
ATOM 997 C CA . LYS A 1 117 ? 10.470 6.051 6.784 1.00 96.75 117 LYS A CA 1
ATOM 998 C C . LYS A 1 117 ? 11.535 6.175 7.880 1.00 96.75 117 LYS A C 1
ATOM 1000 O O . LYS A 1 117 ? 12.179 5.189 8.237 1.00 96.75 117 LYS A O 1
ATOM 1005 N N . ASN A 1 118 ? 11.712 7.377 8.430 1.00 95.62 118 ASN A N 1
ATOM 1006 C CA . ASN A 1 118 ? 12.782 7.662 9.384 1.00 95.62 118 ASN A CA 1
ATOM 1007 C C . ASN A 1 118 ? 12.467 7.153 10.801 1.00 95.62 118 ASN A C 1
ATOM 1009 O O . ASN A 1 118 ? 13.309 6.507 11.427 1.00 95.62 118 ASN A O 1
ATOM 1013 N N . LYS A 1 119 ? 11.256 7.406 11.311 1.00 95.94 119 LYS A N 1
ATOM 1014 C CA . LYS A 1 119 ? 10.888 7.148 12.718 1.00 95.94 119 LYS A CA 1
ATOM 1015 C C . LYS A 1 119 ? 9.756 6.131 12.907 1.00 95.94 119 LYS A C 1
ATOM 1017 O O . LYS A 1 119 ? 9.379 5.866 14.039 1.00 95.94 119 LYS A O 1
ATOM 1022 N N . GLY A 1 120 ? 9.239 5.523 11.841 1.00 96.62 120 GLY A N 1
ATOM 1023 C CA . GLY A 1 120 ? 7.996 4.747 11.906 1.00 96.62 120 GLY A CA 1
ATOM 1024 C C . GLY A 1 120 ? 6.790 5.646 12.192 1.00 96.62 120 GLY A C 1
ATOM 1025 O O . GLY A 1 120 ? 6.871 6.867 12.063 1.00 96.62 120 GLY A O 1
ATOM 1026 N N . LEU A 1 121 ? 5.673 5.061 12.629 1.00 97.00 121 LEU A N 1
ATOM 1027 C CA . LEU A 1 121 ? 4.480 5.838 12.998 1.00 97.00 121 LEU A CA 1
ATOM 1028 C C . LEU A 1 121 ? 4.723 6.805 14.174 1.00 97.00 121 LEU A C 1
ATOM 1030 O O . LEU A 1 121 ? 4.010 7.800 14.293 1.00 97.00 121 LEU A O 1
ATOM 1034 N N . GLY A 1 122 ? 5.802 6.622 14.944 1.00 96.56 122 GLY A N 1
ATOM 1035 C CA . GLY A 1 122 ? 6.270 7.575 15.956 1.00 96.56 122 GLY A CA 1
ATOM 1036 C C . GLY A 1 122 ? 6.597 8.982 15.420 1.00 96.56 122 GLY A C 1
ATOM 1037 O O . GLY A 1 122 ? 6.788 9.915 16.195 1.00 96.56 122 GLY A O 1
ATOM 1038 N N . SER A 1 123 ? 6.663 9.186 14.094 1.00 96.62 123 SER A N 1
ATOM 1039 C CA . SER A 1 123 ? 6.762 10.535 13.512 1.00 96.62 123 SER A CA 1
ATOM 1040 C C . SER A 1 123 ? 5.463 11.342 13.559 1.00 96.62 123 SER A C 1
ATOM 1042 O O . SER A 1 123 ? 5.514 12.553 13.355 1.00 96.62 123 SER A O 1
ATOM 1044 N N . ILE A 1 124 ? 4.315 10.682 13.733 1.00 96.12 124 ILE A N 1
ATOM 1045 C CA . ILE A 1 124 ? 2.980 11.294 13.614 1.00 96.12 124 ILE A CA 1
ATOM 1046 C C . ILE A 1 124 ? 2.078 11.050 14.831 1.00 96.12 124 ILE A C 1
ATOM 1048 O O . ILE A 1 124 ? 1.088 11.756 14.987 1.00 96.12 124 ILE A O 1
ATOM 1052 N N . MET A 1 125 ? 2.412 10.091 15.693 1.00 96.31 125 MET A N 1
ATOM 1053 C CA . MET A 1 125 ? 1.700 9.802 16.943 1.00 96.31 125 MET A CA 1
ATOM 1054 C C . MET A 1 125 ? 2.680 9.346 18.024 1.00 96.31 125 MET A C 1
ATOM 1056 O O . MET A 1 125 ? 3.845 9.078 17.724 1.00 96.31 125 MET A O 1
ATOM 1060 N N . LYS A 1 126 ? 2.229 9.274 19.280 1.00 96.19 126 LYS A N 1
ATOM 1061 C CA . LYS A 1 126 ? 3.071 8.792 20.381 1.00 96.19 126 LYS A CA 1
ATOM 1062 C C . LYS A 1 126 ? 3.236 7.274 20.314 1.00 96.19 126 LYS A C 1
ATOM 1064 O O . LYS A 1 126 ? 2.336 6.576 19.852 1.00 96.19 126 LYS A O 1
ATOM 1069 N N . GLU A 1 127 ? 4.367 6.760 20.795 1.00 93.44 127 GLU A N 1
ATOM 1070 C CA . GLU A 1 127 ? 4.715 5.334 20.686 1.00 93.44 127 GLU A CA 1
ATOM 1071 C C . GLU A 1 127 ? 3.658 4.432 21.348 1.00 93.44 127 GLU A C 1
ATOM 1073 O O . GLU A 1 127 ? 3.246 3.421 20.782 1.00 93.44 127 GLU A O 1
ATOM 1078 N N . GLU A 1 128 ? 3.133 4.848 22.502 1.00 93.94 128 GLU A N 1
ATOM 1079 C CA . GLU A 1 128 ? 2.092 4.140 23.251 1.00 93.94 128 GLU A CA 1
ATOM 1080 C C . GLU A 1 128 ? 0.720 4.092 22.548 1.00 93.94 128 GLU A C 1
ATOM 1082 O O . GLU A 1 128 ? -0.154 3.305 22.929 1.00 93.94 128 GLU A O 1
ATOM 1087 N N . GLU A 1 129 ? 0.514 4.918 21.519 1.00 96.50 129 GLU A N 1
ATOM 1088 C CA . GLU A 1 129 ? -0.721 4.980 20.732 1.00 96.50 129 GLU A CA 1
ATOM 1089 C C . GLU A 1 129 ? -0.638 4.146 19.449 1.00 96.50 129 GLU A C 1
ATOM 1091 O O . GLU A 1 129 ? -1.679 3.773 18.910 1.00 96.50 129 GLU A O 1
ATOM 1096 N N . ILE A 1 130 ? 0.568 3.788 18.987 1.00 97.38 130 ILE A N 1
ATOM 1097 C CA . ILE A 1 130 ? 0.782 3.127 17.689 1.00 97.38 130 ILE A CA 1
ATOM 1098 C C . ILE A 1 130 ? 0.009 1.813 17.594 1.00 97.38 130 ILE A C 1
ATOM 1100 O O . ILE A 1 130 ? -0.770 1.623 16.660 1.00 97.38 130 ILE A O 1
ATOM 1104 N N . SER A 1 131 ? 0.179 0.907 18.561 1.00 96.44 131 SER A N 1
ATOM 1105 C CA . SER A 1 131 ? -0.490 -0.400 18.519 1.00 96.44 131 SER A CA 1
ATOM 1106 C C . SER A 1 131 ? -2.011 -0.266 18.575 1.00 96.44 131 SER A C 1
ATOM 1108 O O . SER A 1 131 ? -2.716 -0.976 17.860 1.00 96.44 131 SER A O 1
ATOM 1110 N N . LYS A 1 132 ? -2.524 0.688 19.366 1.00 95.56 132 LYS A N 1
ATOM 1111 C CA . LYS A 1 132 ? -3.965 0.974 19.458 1.00 95.56 132 LYS A CA 1
ATOM 1112 C C . LYS A 1 132 ? -4.502 1.535 18.146 1.00 95.56 132 LYS A C 1
ATOM 1114 O O . LYS A 1 132 ? -5.570 1.126 17.703 1.00 95.56 132 LYS A O 1
ATOM 1119 N N . PHE A 1 133 ? -3.753 2.435 17.512 1.00 96.94 133 PHE A N 1
ATOM 1120 C CA . PHE A 1 133 ? -4.110 2.995 16.218 1.00 96.94 133 PHE A CA 1
ATOM 1121 C C . PHE A 1 133 ? -4.116 1.926 15.125 1.00 96.94 133 PHE A C 1
ATOM 1123 O O . PHE A 1 133 ? -5.085 1.844 14.383 1.00 96.94 133 PHE A O 1
ATOM 1130 N N . ILE A 1 134 ? -3.091 1.071 15.044 1.00 97.50 134 ILE A N 1
ATOM 1131 C CA . ILE A 1 134 ? -3.046 -0.028 14.065 1.00 97.50 134 ILE A CA 1
ATOM 1132 C C . ILE A 1 134 ? -4.202 -1.004 14.302 1.00 97.50 134 ILE A C 1
ATOM 1134 O O . ILE A 1 134 ? -4.872 -1.388 13.346 1.00 97.50 134 ILE A O 1
ATOM 1138 N N . GLN A 1 135 ? -4.476 -1.374 15.557 1.00 95.62 135 GLN A N 1
ATOM 1139 C CA . GLN A 1 135 ? -5.620 -2.222 15.883 1.00 95.62 135 GLN A CA 1
ATOM 1140 C C . GLN A 1 135 ? -6.932 -1.581 15.424 1.00 95.62 135 GLN A C 1
ATOM 1142 O O . GLN A 1 1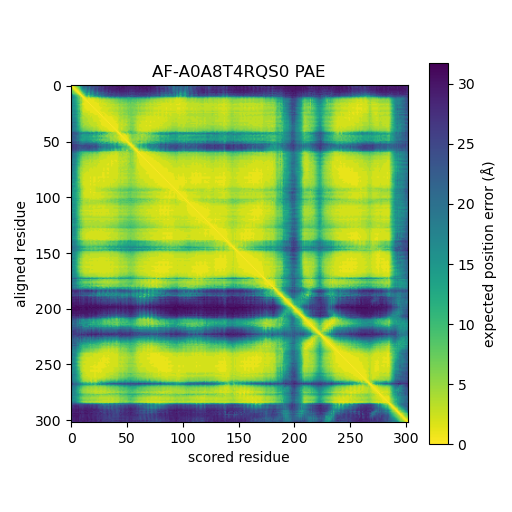35 ? -7.699 -2.207 14.704 1.00 95.62 135 GLN A O 1
ATOM 1147 N N . TRP A 1 136 ? -7.172 -0.319 15.777 1.00 95.12 136 TRP A N 1
ATOM 1148 C CA . TRP A 1 136 ? -8.358 0.415 15.338 1.00 95.12 136 TRP A CA 1
ATOM 1149 C C . TRP A 1 136 ? -8.418 0.594 13.812 1.00 95.12 136 TRP A C 1
ATOM 1151 O O . TRP A 1 136 ? -9.493 0.632 13.215 1.00 95.12 136 TRP A O 1
ATOM 1161 N N . LEU A 1 137 ? -7.275 0.724 13.145 1.00 96.38 137 LEU A N 1
ATOM 1162 C CA . LEU A 1 137 ? -7.237 0.959 11.710 1.00 96.38 137 LEU A CA 1
ATOM 1163 C C . LEU A 1 137 ? -7.495 -0.320 10.908 1.00 96.38 137 LEU A C 1
ATOM 1165 O O . LEU A 1 137 ? -8.257 -0.268 9.950 1.00 96.38 137 LEU A O 1
ATOM 1169 N N . PHE A 1 138 ? -6.915 -1.454 11.295 1.00 95.62 138 PHE A N 1
ATOM 1170 C CA . PHE A 1 138 ? -6.922 -2.676 10.478 1.00 95.62 138 PHE A CA 1
ATOM 1171 C C . PHE A 1 138 ? -7.689 -3.856 11.091 1.00 95.62 138 PHE A C 1
ATOM 1173 O O . PHE A 1 138 ? -7.971 -4.820 10.385 1.00 95.62 138 PHE A O 1
ATOM 1180 N N . PHE A 1 139 ? -7.999 -3.813 12.386 1.00 92.88 139 PHE A N 1
ATOM 1181 C CA . PHE A 1 139 ? -8.560 -4.937 13.150 1.00 92.88 139 PHE A CA 1
ATOM 1182 C C . PHE A 1 139 ? -9.632 -4.460 14.148 1.00 92.88 139 PHE A C 1
ATOM 1184 O O . PHE A 1 139 ? -9.738 -4.975 15.263 1.00 92.88 139 PHE A O 1
ATOM 1191 N N . ALA A 1 140 ? -10.378 -3.408 13.792 1.00 88.38 140 ALA A N 1
ATOM 1192 C CA . ALA A 1 140 ? -11.392 -2.838 14.672 1.00 88.38 140 ALA A CA 1
ATOM 1193 C C . ALA A 1 140 ? -12.481 -3.860 15.028 1.00 88.38 140 ALA A C 1
ATOM 1195 O O . ALA A 1 140 ? -12.795 -4.756 14.250 1.00 88.38 140 ALA A O 1
ATOM 1196 N N . GLY A 1 141 ? -13.049 -3.710 16.226 1.00 82.50 141 GLY A N 1
ATOM 1197 C CA . GLY A 1 141 ? -14.132 -4.570 16.706 1.00 82.50 141 GLY A CA 1
ATOM 1198 C C . GLY A 1 141 ? -13.699 -5.963 17.173 1.00 82.50 141 GLY A C 1
ATOM 1199 O O . GLY A 1 141 ? -14.563 -6.761 17.497 1.00 82.50 141 GLY A O 1
ATOM 1200 N N . VAL A 1 142 ? -12.394 -6.255 17.240 1.00 83.25 142 VAL A N 1
ATOM 1201 C CA . VAL A 1 142 ? -11.871 -7.538 17.736 1.00 83.25 142 VAL A CA 1
ATOM 1202 C C . VAL A 1 142 ? -11.247 -7.360 19.115 1.00 83.25 142 VAL A C 1
ATOM 1204 O O . VAL A 1 142 ? -10.281 -6.605 19.275 1.00 83.25 142 VAL A O 1
ATOM 1207 N N . THR A 1 143 ? -11.757 -8.084 20.112 1.00 83.31 143 THR A N 1
ATOM 1208 C CA . THR A 1 143 ? -11.202 -8.102 21.474 1.00 83.31 143 THR A CA 1
ATOM 1209 C C . THR A 1 143 ? -10.661 -9.476 21.877 1.00 83.31 143 THR A C 1
ATOM 1211 O O . THR A 1 143 ? -10.997 -10.497 21.282 1.00 83.31 143 THR A O 1
ATOM 1214 N N . LYS A 1 144 ? -9.861 -9.524 22.957 1.00 84.50 144 LYS A N 1
ATOM 1215 C CA . LYS A 1 144 ? -9.355 -10.779 23.558 1.00 84.50 144 LYS A CA 1
ATOM 1216 C C . LYS A 1 144 ? -10.461 -11.756 23.968 1.00 84.50 144 LYS A C 1
ATOM 1218 O O . LYS A 1 144 ? -10.186 -12.932 24.135 1.00 84.50 144 LYS A O 1
ATOM 1223 N N . LYS A 1 145 ? -11.683 -11.263 24.189 1.00 80.81 145 LYS A N 1
ATOM 1224 C CA . LYS A 1 145 ? -12.831 -12.095 24.573 1.00 80.81 145 LYS A CA 1
ATOM 1225 C C . LYS A 1 145 ? -13.521 -12.741 23.375 1.00 80.81 145 LYS A C 1
ATOM 1227 O O . LYS A 1 145 ? -14.210 -13.732 23.553 1.00 80.81 145 LYS A O 1
ATOM 1232 N N . GLU A 1 146 ? -13.386 -12.143 22.196 1.00 74.94 146 GLU A N 1
ATOM 1233 C CA . GLU A 1 146 ? -14.124 -12.528 20.987 1.00 74.94 146 GLU A CA 1
ATOM 1234 C C . GLU A 1 146 ? -13.267 -13.343 20.016 1.00 74.94 146 GLU A C 1
ATOM 1236 O O . GLU A 1 146 ? -13.793 -13.920 19.068 1.00 74.94 146 GLU A O 1
ATOM 1241 N N . PHE A 1 147 ? -11.949 -13.386 20.232 1.00 80.56 147 PHE A N 1
ATOM 1242 C CA . PHE A 1 147 ? -11.017 -14.086 19.362 1.00 80.56 147 PHE A CA 1
ATOM 1243 C C . PHE A 1 147 ? -9.982 -14.860 20.180 1.00 80.56 147 PHE A C 1
ATOM 1245 O O . PHE A 1 147 ? -9.052 -14.268 20.732 1.00 80.56 147 PHE A O 1
ATOM 1252 N N . ASP A 1 148 ? -10.146 -16.183 20.225 1.00 81.31 148 ASP A N 1
ATOM 1253 C CA . ASP A 1 148 ? -9.326 -17.096 21.035 1.00 81.31 148 ASP A CA 1
ATOM 1254 C C . ASP A 1 148 ? -7.826 -17.003 20.698 1.00 81.31 148 ASP A C 1
ATOM 1256 O O . ASP A 1 148 ? -6.976 -17.044 21.584 1.00 81.31 148 ASP A O 1
ATOM 1260 N N . ASP A 1 149 ? -7.490 -16.766 19.426 1.00 86.00 149 ASP A N 1
ATOM 1261 C CA . ASP A 1 149 ? -6.111 -16.646 18.942 1.00 86.00 149 ASP A CA 1
ATOM 1262 C C . ASP A 1 149 ? -5.614 -15.187 18.907 1.00 86.00 149 ASP A C 1
ATOM 1264 O O . ASP A 1 149 ? -4.955 -14.762 17.953 1.00 86.00 149 ASP A O 1
ATOM 1268 N N . TYR A 1 150 ? -5.932 -14.376 19.919 1.00 89.88 150 TYR A N 1
ATOM 1269 C CA . TYR A 1 150 ? -5.608 -12.940 19.920 1.00 89.88 150 TYR A CA 1
ATOM 1270 C C . TYR A 1 150 ? -4.116 -12.621 19.719 1.00 89.88 150 TYR A C 1
ATOM 1272 O O . TYR A 1 150 ? -3.778 -11.575 19.163 1.00 89.88 150 TYR A O 1
ATOM 1280 N N . GLU A 1 151 ? -3.215 -13.541 20.064 1.00 92.81 151 GLU A N 1
ATOM 1281 C CA . GLU A 1 151 ? -1.785 -13.438 19.744 1.00 92.81 151 GLU A CA 1
ATOM 1282 C C . GLU A 1 151 ? -1.537 -13.235 18.233 1.00 92.81 151 GLU A C 1
ATOM 1284 O O . GLU A 1 151 ? -0.656 -12.475 17.831 1.00 92.81 151 GLU A O 1
ATOM 1289 N N . LYS A 1 152 ? -2.364 -13.825 17.355 1.00 93.31 152 LYS A N 1
ATOM 1290 C CA . LYS A 1 152 ? -2.279 -13.608 15.900 1.00 93.31 152 LYS A CA 1
ATOM 1291 C C . LYS A 1 152 ? -2.582 -12.161 15.513 1.00 93.31 152 LYS A C 1
ATOM 1293 O O . LYS A 1 152 ? -2.005 -11.661 14.544 1.00 93.31 152 LYS A O 1
ATOM 1298 N N . ILE A 1 153 ? -3.462 -11.477 16.247 1.00 93.50 153 ILE A N 1
ATOM 1299 C CA . ILE A 1 153 ? -3.741 -10.048 16.051 1.00 93.50 153 ILE A CA 1
ATOM 1300 C C . ILE A 1 153 ? -2.540 -9.224 16.507 1.00 93.50 153 ILE A C 1
ATOM 1302 O O . ILE A 1 153 ? -2.073 -8.378 15.750 1.00 93.50 153 ILE A O 1
ATOM 1306 N N . GLU A 1 154 ? -1.995 -9.508 17.693 1.00 94.94 154 GLU A N 1
ATOM 1307 C CA . GLU A 1 154 ? -0.8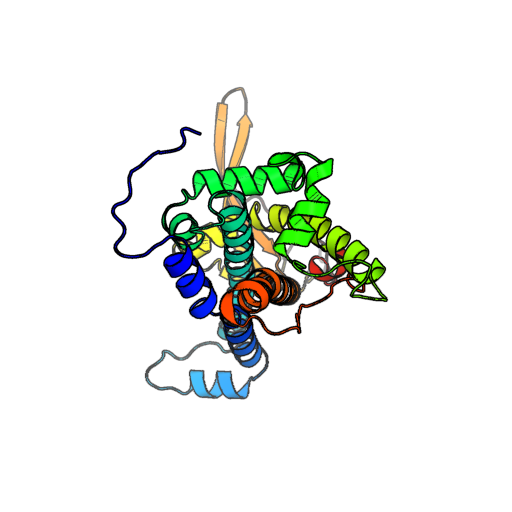11 -8.819 18.231 1.00 94.94 154 GLU A CA 1
ATOM 1308 C C . GLU A 1 154 ? 0.394 -8.954 17.275 1.00 94.94 154 GLU A C 1
ATOM 1310 O O . GLU A 1 154 ? 0.996 -7.948 16.888 1.00 94.94 154 GLU A O 1
ATOM 1315 N N . ASN A 1 155 ? 0.655 -10.162 16.767 1.00 96.06 155 ASN A N 1
ATOM 1316 C CA . ASN A 1 155 ? 1.693 -10.421 15.762 1.00 96.06 155 ASN A CA 1
ATOM 1317 C C . ASN A 1 155 ? 1.414 -9.704 14.429 1.00 96.06 155 ASN A C 1
ATOM 1319 O O . ASN A 1 155 ? 2.328 -9.183 13.785 1.00 96.06 155 ASN A O 1
ATOM 1323 N N . SER A 1 156 ? 0.146 -9.631 14.009 1.00 96.56 156 SER A N 1
ATOM 1324 C CA . SER A 1 156 ? -0.239 -8.891 12.800 1.00 96.56 156 SER A CA 1
ATOM 1325 C C . SER A 1 156 ? -0.045 -7.380 12.969 1.00 96.56 156 SER A C 1
ATOM 1327 O O . SER A 1 156 ? 0.409 -6.723 12.035 1.00 96.56 156 SER A O 1
ATOM 1329 N N . ILE A 1 157 ? -0.323 -6.819 14.150 1.00 96.94 157 ILE A N 1
ATOM 1330 C CA . ILE A 1 157 ? -0.075 -5.405 14.473 1.00 96.94 157 ILE A CA 1
ATOM 1331 C C . ILE A 1 157 ? 1.422 -5.091 14.385 1.00 96.94 157 ILE A C 1
ATOM 1333 O O . ILE A 1 157 ? 1.812 -4.105 13.751 1.00 96.94 157 ILE A O 1
ATOM 1337 N N . GLU A 1 158 ? 2.269 -5.943 14.968 1.00 96.88 158 GLU A N 1
ATOM 1338 C CA . GLU A 1 158 ? 3.723 -5.783 14.896 1.00 96.88 158 GLU A CA 1
ATOM 1339 C C . GLU A 1 158 ? 4.222 -5.844 13.445 1.00 96.88 158 GLU A C 1
ATOM 1341 O O . GLU A 1 158 ? 5.021 -5.000 13.015 1.00 96.88 158 GLU A O 1
ATOM 1346 N N . PHE A 1 159 ? 3.720 -6.811 12.671 1.00 98.00 159 PHE A N 1
ATOM 1347 C CA . PHE A 1 159 ? 4.008 -6.919 11.247 1.00 98.00 159 PHE A CA 1
ATOM 1348 C C . PHE A 1 159 ? 3.626 -5.633 10.504 1.00 98.00 159 PHE A C 1
ATOM 1350 O O . PHE A 1 159 ? 4.461 -5.093 9.777 1.00 98.00 159 PHE A O 1
ATOM 1357 N N . VAL A 1 160 ? 2.409 -5.112 10.703 1.00 98.44 160 VAL A N 1
ATOM 1358 C CA . VAL A 1 160 ? 1.921 -3.907 10.014 1.00 98.44 160 VAL A CA 1
ATOM 1359 C C . VAL A 1 160 ? 2.788 -2.696 10.342 1.00 98.44 160 VAL A C 1
ATOM 1361 O O . VAL A 1 160 ? 3.172 -1.965 9.431 1.00 98.44 160 VAL A O 1
ATOM 1364 N N . ASN A 1 161 ? 3.169 -2.506 11.608 1.00 97.81 161 ASN A N 1
ATOM 1365 C CA . ASN A 1 161 ? 4.031 -1.391 12.003 1.00 97.81 161 ASN A CA 1
ATOM 1366 C C . ASN A 1 161 ? 5.379 -1.425 11.257 1.00 97.81 161 ASN A C 1
ATOM 1368 O O . ASN A 1 161 ? 5.807 -0.439 10.650 1.00 97.81 161 ASN A O 1
ATOM 1372 N N . LYS A 1 162 ? 6.030 -2.597 11.237 1.00 97.44 162 LYS A N 1
ATOM 1373 C CA . LYS A 1 162 ? 7.294 -2.797 10.511 1.00 97.44 162 LYS A CA 1
ATOM 1374 C C . LYS A 1 162 ? 7.104 -2.641 9.000 1.00 97.44 162 LYS A C 1
ATOM 1376 O O . LYS A 1 162 ? 7.934 -2.013 8.343 1.00 97.44 162 LYS A O 1
ATOM 1381 N N . TYR A 1 163 ? 6.012 -3.179 8.459 1.00 98.31 163 TYR A N 1
ATOM 1382 C CA . TYR A 1 163 ? 5.682 -3.125 7.039 1.00 98.31 163 TYR A CA 1
ATOM 1383 C C . TYR A 1 163 ? 5.518 -1.686 6.554 1.00 98.31 163 TYR A C 1
ATOM 1385 O O . TYR A 1 163 ? 6.157 -1.312 5.576 1.00 98.31 163 TYR A O 1
ATOM 1393 N N . LEU A 1 164 ? 4.741 -0.857 7.260 1.00 98.50 164 LEU A N 1
ATOM 1394 C CA . LEU A 1 164 ? 4.527 0.548 6.901 1.00 98.50 164 LEU A CA 1
ATOM 1395 C C . LEU A 1 164 ? 5.843 1.334 6.883 1.00 98.50 164 LEU A C 1
ATOM 1397 O O . LE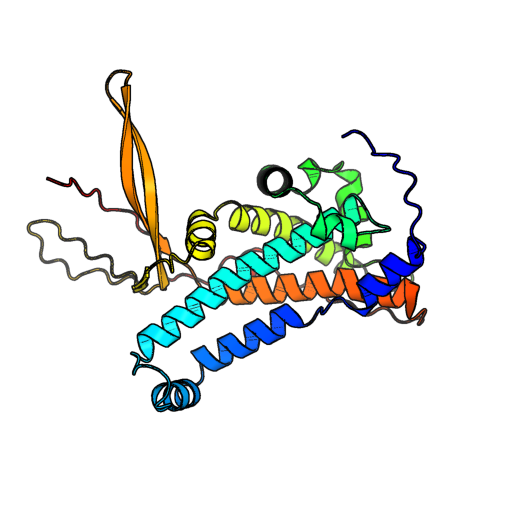U A 1 164 ? 6.076 2.121 5.969 1.00 98.50 164 LEU A O 1
ATOM 1401 N N . LYS A 1 165 ? 6.750 1.086 7.836 1.00 97.62 165 LYS A N 1
ATOM 1402 C CA . LYS A 1 165 ? 8.080 1.715 7.831 1.00 97.62 165 LYS A CA 1
ATOM 1403 C C . LYS A 1 165 ? 8.902 1.320 6.598 1.00 97.62 165 LYS A C 1
ATOM 1405 O O . LYS A 1 165 ? 9.483 2.188 5.945 1.00 97.62 165 LYS A O 1
ATOM 1410 N N . SER A 1 166 ? 8.939 0.031 6.257 1.00 96.62 166 SER A N 1
ATOM 1411 C CA . SER A 1 166 ? 9.632 -0.456 5.056 1.00 96.62 166 SER A CA 1
ATOM 1412 C C . SER A 1 166 ? 8.990 0.056 3.764 1.00 96.62 166 SER A C 1
ATOM 1414 O O . SER A 1 166 ? 9.699 0.487 2.858 1.00 96.62 166 SER A O 1
ATOM 1416 N N . LEU A 1 167 ? 7.658 0.092 3.702 1.00 97.56 167 LEU A N 1
ATOM 1417 C CA . LEU A 1 167 ? 6.912 0.598 2.555 1.00 97.56 167 LEU A CA 1
ATOM 1418 C C . LEU A 1 167 ? 7.167 2.090 2.330 1.00 97.56 167 LEU A C 1
ATOM 1420 O O . LEU A 1 167 ? 7.373 2.512 1.195 1.00 97.56 167 LEU A O 1
ATOM 1424 N N . ALA A 1 168 ? 7.218 2.883 3.405 1.00 97.19 168 ALA A N 1
ATOM 1425 C CA . ALA A 1 168 ? 7.578 4.294 3.334 1.00 97.19 168 ALA A CA 1
ATOM 1426 C C . ALA A 1 168 ? 8.992 4.489 2.772 1.00 97.19 168 ALA A C 1
ATOM 1428 O O . ALA A 1 168 ? 9.210 5.373 1.947 1.00 97.19 168 ALA A O 1
ATOM 1429 N N . ALA A 1 169 ? 9.948 3.634 3.154 1.00 93.75 169 ALA A N 1
ATOM 1430 C CA . ALA A 1 169 ? 11.294 3.672 2.590 1.00 93.75 169 ALA A CA 1
ATOM 1431 C C . ALA A 1 169 ? 11.296 3.425 1.072 1.00 93.75 169 ALA A C 1
ATOM 1433 O O . ALA A 1 169 ? 11.947 4.172 0.339 1.00 93.75 169 ALA A O 1
ATOM 1434 N N . THR A 1 170 ? 10.528 2.437 0.598 1.00 90.75 170 THR A N 1
ATOM 1435 C CA . THR A 1 170 ? 10.353 2.163 -0.837 1.00 90.75 170 THR A CA 1
ATOM 1436 C C . THR A 1 170 ? 9.671 3.324 -1.563 1.00 90.75 170 THR A C 1
ATOM 1438 O O . THR A 1 170 ? 10.146 3.751 -2.613 1.00 90.75 170 THR A O 1
ATOM 1441 N N . LEU A 1 171 ? 8.590 3.871 -1.000 1.00 91.69 171 LEU A N 1
ATOM 1442 C CA . LEU A 1 171 ? 7.813 4.956 -1.604 1.00 91.69 171 LEU A CA 1
ATOM 1443 C C . LEU A 1 171 ? 8.570 6.295 -1.634 1.00 91.69 171 LEU A C 1
ATOM 1445 O O . LEU A 1 171 ? 8.363 7.096 -2.544 1.00 91.69 171 LEU A O 1
ATOM 1449 N N . SER A 1 172 ? 9.458 6.556 -0.673 1.00 88.62 172 SER A N 1
ATOM 1450 C CA . SER A 1 172 ? 10.319 7.745 -0.687 1.00 88.62 172 SER A CA 1
ATOM 1451 C C . SER A 1 172 ? 11.384 7.696 -1.790 1.00 88.62 172 SER A C 1
ATOM 1453 O O . SER A 1 172 ? 11.764 8.743 -2.317 1.00 88.62 172 SER A O 1
ATOM 1455 N N . ASP A 1 173 ? 11.857 6.509 -2.180 1.00 82.75 173 ASP A N 1
ATOM 1456 C CA . ASP A 1 173 ? 12.764 6.343 -3.321 1.00 82.75 173 ASP A CA 1
ATOM 1457 C C . ASP A 1 173 ? 11.981 6.221 -4.640 1.00 82.75 173 ASP A C 1
ATOM 1459 O O . ASP A 1 173 ? 11.842 5.142 -5.218 1.00 82.75 173 ASP A O 1
ATOM 1463 N N . LYS A 1 174 ? 11.426 7.347 -5.103 1.00 79.44 174 LYS A N 1
ATOM 1464 C CA . LYS A 1 174 ? 10.454 7.397 -6.211 1.00 79.44 174 LYS A CA 1
ATOM 1465 C C . LYS A 1 174 ? 10.879 8.200 -7.436 1.00 79.44 174 LYS A C 1
ATOM 1467 O O . LYS A 1 174 ? 10.031 8.713 -8.165 1.00 79.44 174 LYS A O 1
ATOM 1472 N N . LYS A 1 175 ? 12.179 8.373 -7.679 1.00 79.19 175 LYS A N 1
ATOM 1473 C CA . LYS A 1 175 ? 12.645 9.143 -8.852 1.00 79.19 175 LYS A CA 1
ATOM 1474 C C . LYS A 1 175 ? 12.203 8.505 -10.177 1.00 79.19 175 LYS A C 1
ATOM 1476 O O . LYS A 1 175 ? 11.787 9.214 -11.094 1.00 79.19 175 LYS A O 1
ATOM 1481 N N . ASP A 1 176 ? 12.233 7.177 -10.251 1.00 77.56 176 ASP A N 1
ATOM 1482 C CA . ASP A 1 176 ? 11.726 6.388 -11.376 1.00 77.56 176 ASP A CA 1
ATOM 1483 C C . ASP A 1 176 ? 10.208 6.531 -11.531 1.00 77.56 176 ASP A C 1
ATOM 1485 O O . ASP A 1 176 ? 9.719 6.787 -12.629 1.00 77.56 176 ASP A O 1
ATOM 1489 N N . TYR A 1 177 ? 9.470 6.462 -10.426 1.00 83.81 177 TYR A N 1
ATOM 1490 C CA . TYR A 1 177 ? 8.020 6.635 -10.425 1.00 83.81 177 TYR A CA 1
ATOM 1491 C C . TYR A 1 177 ? 7.575 8.056 -10.815 1.00 83.81 177 TYR A C 1
ATOM 1493 O O . TYR A 1 177 ? 6.661 8.221 -11.622 1.00 83.81 177 TYR A O 1
ATOM 1501 N N . ASN A 1 178 ? 8.258 9.096 -10.330 1.00 82.06 178 ASN A N 1
ATOM 1502 C CA . ASN A 1 178 ? 7.998 10.479 -10.742 1.00 82.06 178 ASN A CA 1
ATOM 1503 C C . ASN A 1 178 ? 8.249 10.669 -12.245 1.00 82.06 178 ASN A C 1
ATOM 1505 O O . ASN A 1 178 ? 7.471 11.336 -12.918 1.00 82.06 178 ASN A O 1
ATOM 1509 N N . SER A 1 179 ? 9.309 10.055 -12.779 1.00 74.56 179 SER A N 1
ATOM 1510 C CA . SER A 1 179 ? 9.598 10.084 -14.218 1.00 74.56 179 SER A CA 1
ATOM 1511 C C . SER A 1 179 ? 8.477 9.406 -15.019 1.00 74.56 179 SER A C 1
ATOM 1513 O O . SER A 1 179 ? 7.998 9.959 -16.010 1.00 74.56 179 SER A O 1
ATOM 1515 N N . TYR A 1 180 ? 7.992 8.257 -14.536 1.00 80.44 180 TYR A N 1
ATOM 1516 C CA . TYR A 1 180 ? 6.882 7.518 -15.137 1.00 80.44 180 TYR A CA 1
ATOM 1517 C C . TYR A 1 180 ? 5.584 8.339 -15.226 1.00 80.44 180 TYR A C 1
ATOM 1519 O O . TYR A 1 180 ? 4.962 8.355 -16.291 1.00 80.44 180 TYR A O 1
ATOM 1527 N N . LYS A 1 181 ? 5.207 9.082 -14.170 1.00 77.12 181 LYS A N 1
ATOM 1528 C CA . LYS A 1 181 ? 3.992 9.932 -14.162 1.00 77.12 181 LYS A CA 1
ATOM 1529 C C . LYS A 1 181 ? 3.966 10.972 -15.289 1.00 77.12 181 LYS A C 1
ATOM 1531 O O . LYS A 1 181 ? 2.894 11.385 -15.715 1.00 77.12 181 LYS A O 1
ATOM 1536 N N . HIS A 1 182 ? 5.130 11.374 -15.796 1.00 72.44 182 HIS A N 1
ATOM 1537 C CA . HIS A 1 182 ? 5.263 12.363 -16.868 1.00 72.44 182 HIS A CA 1
ATOM 1538 C C . HIS A 1 182 ? 5.522 11.733 -18.243 1.00 72.44 182 HIS A C 1
ATOM 1540 O O . HIS A 1 182 ? 6.116 12.355 -19.121 1.00 72.44 182 HIS A O 1
ATOM 1546 N N . GLY A 1 183 ? 5.095 10.483 -18.440 1.00 56.16 183 GLY A N 1
ATOM 1547 C CA . GLY A 1 183 ? 5.204 9.787 -19.723 1.00 56.16 183 GLY A CA 1
ATOM 1548 C C . GLY A 1 183 ? 6.617 9.304 -20.045 1.00 56.16 183 GLY A C 1
ATOM 1549 O O . GLY A 1 183 ? 6.823 8.646 -21.068 1.00 56.16 183 GLY A O 1
ATOM 1550 N N . PHE A 1 184 ? 7.586 9.554 -19.158 1.00 53.62 184 PHE A N 1
ATOM 1551 C CA . PHE A 1 184 ? 8.915 8.977 -19.255 1.00 53.62 184 PHE A CA 1
ATOM 1552 C C . PHE A 1 184 ? 8.822 7.530 -18.783 1.00 53.62 184 PHE A C 1
ATOM 1554 O O . PHE A 1 184 ? 9.058 7.202 -17.622 1.00 53.62 184 PHE A O 1
ATOM 1561 N N . ARG A 1 185 ? 8.422 6.642 -19.699 1.00 52.22 185 ARG A N 1
ATOM 1562 C CA . ARG A 1 185 ? 8.538 5.199 -19.499 1.00 52.22 185 ARG A CA 1
ATOM 1563 C C . ARG A 1 185 ? 10.026 4.917 -19.332 1.00 52.22 185 ARG A C 1
ATOM 1565 O O . ARG A 1 185 ? 10.726 4.809 -20.337 1.00 52.22 185 ARG A O 1
ATOM 1572 N N . GLY A 1 186 ? 10.515 4.900 -18.088 1.00 50.69 186 GLY A N 1
ATOM 1573 C CA . GLY A 1 186 ? 11.907 4.596 -17.785 1.00 50.69 186 GLY A CA 1
ATOM 1574 C C . GLY A 1 186 ? 12.274 3.364 -18.586 1.00 50.69 186 GLY A C 1
ATOM 1575 O O . GLY A 1 186 ? 11.572 2.362 -18.487 1.00 50.69 186 GLY A O 1
ATOM 1576 N N . LEU A 1 187 ? 13.252 3.504 -19.487 1.00 52.78 187 LEU A N 1
ATOM 1577 C CA . LE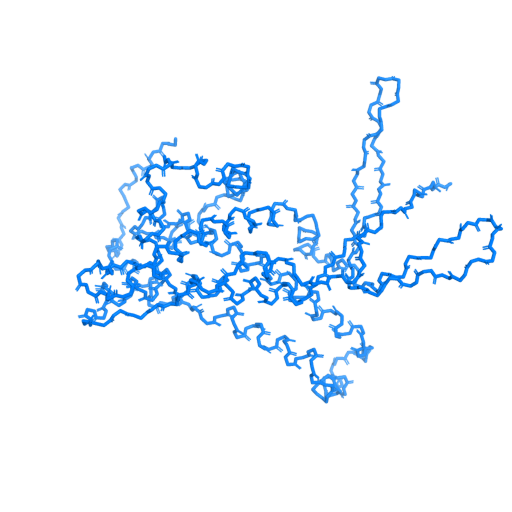U A 1 187 ? 13.456 2.546 -20.572 1.00 52.78 187 LEU A CA 1
ATOM 1578 C C . LEU A 1 187 ? 13.618 1.159 -19.944 1.00 52.78 187 LEU A C 1
ATOM 1580 O O . LEU A 1 187 ? 14.621 0.956 -19.253 1.00 52.78 187 LEU A O 1
ATOM 1584 N N . PRO A 1 188 ? 12.644 0.241 -20.108 1.00 50.53 188 PRO A N 1
ATOM 1585 C CA . PRO A 1 188 ? 12.728 -1.051 -19.465 1.00 50.53 188 PRO A CA 1
ATOM 1586 C C . PRO A 1 188 ? 13.783 -1.846 -20.228 1.00 50.53 188 PRO A C 1
ATOM 1588 O O . PRO A 1 188 ? 13.548 -2.344 -21.335 1.00 50.53 188 PRO A O 1
ATOM 1591 N N . ILE A 1 189 ? 14.980 -1.893 -19.658 1.00 52.75 189 ILE A N 1
ATOM 1592 C CA . ILE A 1 189 ? 16.141 -2.565 -20.226 1.00 52.75 189 ILE A CA 1
ATOM 1593 C C . ILE A 1 189 ? 16.397 -3.852 -19.448 1.00 52.75 189 ILE A C 1
ATOM 1595 O O . ILE A 1 189 ? 16.145 -3.933 -18.245 1.00 52.75 189 ILE A O 1
ATOM 1599 N N . ARG A 1 190 ? 16.933 -4.870 -20.129 1.00 47.53 190 ARG A N 1
ATOM 1600 C CA . ARG A 1 190 ? 17.671 -5.914 -19.412 1.00 47.53 190 ARG A CA 1
ATOM 1601 C C . ARG A 1 190 ? 18.927 -5.256 -18.850 1.00 47.53 190 ARG A C 1
ATOM 1603 O O . ARG A 1 190 ? 19.637 -4.578 -19.593 1.00 47.53 190 ARG A O 1
ATOM 1610 N N . SER A 1 191 ? 19.201 -5.440 -17.566 1.00 43.72 191 SER A N 1
ATOM 1611 C CA . SER A 1 191 ? 20.424 -4.941 -16.939 1.00 43.72 191 SER A CA 1
ATOM 1612 C C . SER A 1 191 ? 21.653 -5.759 -17.361 1.00 43.72 191 SER A C 1
ATOM 1614 O O . SER A 1 191 ? 22.263 -6.417 -16.534 1.00 43.72 191 SER A O 1
ATOM 1616 N N . ALA A 1 192 ? 22.060 -5.745 -18.631 1.00 37.72 192 ALA A N 1
ATOM 1617 C CA . ALA A 1 192 ? 23.375 -6.274 -18.995 1.00 37.72 192 ALA A CA 1
ATOM 1618 C C . ALA A 1 192 ? 24.434 -5.208 -18.673 1.00 37.72 192 ALA A C 1
ATOM 1620 O O . ALA A 1 192 ? 24.665 -4.289 -19.460 1.00 37.72 192 ALA A O 1
ATOM 1621 N N . ILE A 1 193 ? 25.064 -5.286 -17.497 1.00 37.84 193 ILE A N 1
ATOM 1622 C CA . ILE A 1 193 ? 26.236 -4.456 -17.194 1.00 37.84 193 ILE A CA 1
ATOM 1623 C C . ILE A 1 193 ? 27.403 -4.999 -18.022 1.00 37.84 193 ILE A C 1
ATOM 1625 O O . ILE A 1 193 ? 28.033 -5.987 -17.660 1.00 37.84 193 ILE A O 1
ATOM 1629 N N . THR A 1 194 ? 27.711 -4.349 -19.145 1.00 33.03 194 THR A N 1
ATOM 1630 C CA . THR A 1 194 ? 28.926 -4.663 -19.909 1.00 33.03 194 THR A CA 1
ATOM 1631 C C . THR A 1 194 ? 30.057 -3.771 -19.408 1.00 33.03 194 THR A C 1
ATOM 1633 O O . THR A 1 194 ? 30.152 -2.602 -19.778 1.00 33.03 194 THR A O 1
ATOM 1636 N N . ILE A 1 195 ? 30.924 -4.304 -18.544 1.00 34.78 195 ILE A N 1
ATOM 1637 C CA . ILE A 1 195 ? 32.168 -3.626 -18.163 1.00 34.78 195 ILE A CA 1
ATOM 1638 C C . ILE A 1 195 ? 33.155 -3.786 -19.324 1.00 34.78 195 ILE A C 1
ATOM 1640 O O . ILE A 1 195 ? 33.889 -4.767 -19.386 1.00 34.78 195 ILE A O 1
ATOM 1644 N N . GLN A 1 196 ? 33.223 -2.815 -20.238 1.00 31.64 196 GLN A N 1
ATOM 1645 C CA . GLN A 1 196 ? 34.410 -2.681 -21.086 1.00 31.64 196 GLN A CA 1
ATOM 1646 C C . GLN A 1 196 ? 35.525 -2.031 -20.261 1.00 31.64 196 GLN A C 1
ATOM 1648 O O . GLN A 1 196 ? 35.712 -0.815 -20.269 1.00 31.64 196 GLN A O 1
ATOM 1653 N N . LYS A 1 197 ? 36.296 -2.853 -19.540 1.00 32.44 197 LYS A N 1
ATOM 1654 C CA . LYS A 1 197 ? 37.680 -2.476 -19.241 1.00 32.44 197 LYS A CA 1
ATOM 1655 C C . LYS A 1 197 ? 38.420 -2.509 -20.572 1.00 32.44 197 LYS A C 1
ATOM 1657 O O . LYS A 1 197 ? 38.427 -3.544 -21.236 1.00 32.44 197 LYS A O 1
ATOM 1662 N N . GLN A 1 198 ? 39.029 -1.392 -20.966 1.00 41.34 198 GLN A N 1
ATOM 1663 C CA . GLN A 1 198 ? 40.058 -1.427 -22.000 1.00 41.34 198 GLN A CA 1
ATOM 1664 C C . GLN A 1 198 ? 41.055 -2.532 -21.613 1.00 41.34 198 GLN A C 1
ATOM 1666 O O . GLN A 1 198 ? 41.666 -2.470 -20.551 1.00 41.34 198 GLN A O 1
ATOM 1671 N N . GLN A 1 199 ? 41.125 -3.565 -22.456 1.00 37.03 199 GLN A N 1
ATOM 1672 C CA . GLN A 1 199 ? 42.062 -4.688 -22.395 1.00 37.03 199 GLN A CA 1
ATOM 1673 C C . GLN A 1 199 ? 42.000 -5.607 -21.161 1.00 37.03 199 GLN A C 1
ATOM 1675 O O . GLN A 1 199 ? 42.997 -5.756 -20.469 1.00 37.03 199 GLN A O 1
ATOM 1680 N N . VAL A 1 200 ? 40.902 -6.337 -20.937 1.00 36.56 200 VAL A N 1
ATOM 1681 C CA . VAL A 1 200 ? 41.013 -7.708 -20.390 1.00 36.56 200 VAL A CA 1
ATOM 1682 C C . VAL A 1 200 ? 39.890 -8.573 -20.971 1.00 36.56 200 VAL A C 1
ATOM 1684 O O . VAL A 1 200 ? 38.721 -8.219 -20.839 1.00 36.56 200 VAL A O 1
ATOM 1687 N N . ASN A 1 201 ? 40.241 -9.707 -21.591 1.00 32.94 201 ASN A N 1
ATOM 1688 C CA . ASN A 1 201 ? 39.320 -10.787 -21.971 1.00 32.94 201 ASN A CA 1
ATOM 1689 C C . ASN A 1 201 ? 38.720 -11.438 -20.711 1.00 32.94 201 ASN A C 1
ATOM 1691 O O . ASN A 1 201 ? 39.113 -12.533 -20.318 1.00 32.94 201 ASN A O 1
ATOM 1695 N N . VAL A 1 202 ? 37.788 -10.755 -20.051 1.00 32.78 202 VAL A N 1
ATOM 1696 C CA . VAL A 1 202 ? 36.900 -11.365 -19.059 1.00 32.78 202 VAL A CA 1
ATOM 1697 C C . VAL A 1 202 ? 35.525 -11.462 -19.716 1.00 32.78 202 VAL A C 1
ATOM 1699 O O . VAL A 1 202 ? 35.053 -10.446 -20.234 1.00 32.78 202 VAL A O 1
ATOM 1702 N N . PRO A 1 203 ? 34.884 -12.645 -19.753 1.00 28.09 203 PRO A N 1
ATOM 1703 C CA . PRO A 1 203 ? 33.522 -12.753 -20.257 1.00 28.09 203 PRO A CA 1
ATOM 1704 C C . PRO A 1 203 ? 32.609 -11.795 -19.473 1.00 28.09 203 PRO A C 1
ATOM 1706 O O . PRO A 1 203 ? 32.814 -11.610 -18.268 1.00 28.09 203 PRO A O 1
ATOM 1709 N N . PRO A 1 204 ? 31.638 -11.145 -20.134 1.00 33.38 204 PRO A N 1
ATOM 1710 C CA . PRO A 1 204 ? 30.728 -10.229 -19.463 1.00 33.38 204 PRO A CA 1
ATOM 1711 C C . PRO A 1 204 ? 30.023 -10.961 -18.316 1.00 33.38 204 PRO A C 1
ATOM 1713 O O . PRO A 1 204 ? 29.445 -12.028 -18.516 1.00 33.38 204 PRO A O 1
ATOM 1716 N N . LEU A 1 205 ? 30.083 -10.392 -17.109 1.00 30.67 205 LEU A N 1
ATOM 1717 C CA . LEU A 1 205 ? 29.224 -10.826 -16.012 1.00 30.67 205 LEU A CA 1
ATOM 1718 C C . LEU A 1 205 ? 27.797 -10.383 -16.366 1.00 30.67 205 LEU A C 1
ATOM 1720 O O . LEU A 1 205 ? 27.442 -9.212 -16.224 1.00 30.67 205 LEU A O 1
ATOM 1724 N N . GLU A 1 206 ? 26.994 -11.299 -16.896 1.00 30.34 206 GLU A N 1
ATOM 1725 C CA . GLU A 1 206 ? 25.576 -11.059 -17.147 1.00 30.34 206 GLU A CA 1
ATOM 1726 C C . GLU A 1 206 ? 24.826 -11.033 -15.810 1.00 30.34 206 GLU A C 1
ATOM 1728 O O . GLU A 1 206 ? 24.621 -12.074 -15.195 1.00 30.34 206 GLU A O 1
ATOM 1733 N N . SER A 1 207 ? 24.398 -9.854 -15.348 1.00 34.75 207 SER A N 1
ATOM 1734 C CA . SER A 1 207 ? 23.404 -9.774 -14.272 1.00 34.75 207 SER A CA 1
ATOM 1735 C C . SER A 1 207 ? 22.010 -9.802 -14.900 1.00 34.75 207 SER A C 1
ATOM 1737 O O . SER A 1 207 ? 21.609 -8.859 -15.585 1.00 34.75 207 SER A O 1
ATOM 1739 N N . SER A 1 208 ? 21.254 -10.880 -14.724 1.00 37.97 208 SER A N 1
ATOM 1740 C CA . SER A 1 208 ? 19.877 -10.944 -15.218 1.00 37.97 208 SER A CA 1
ATOM 1741 C C . SER A 1 208 ? 18.933 -10.231 -14.242 1.00 37.97 208 SER A C 1
ATOM 1743 O O . SER A 1 208 ? 18.682 -10.731 -13.149 1.00 37.97 208 SER A O 1
ATOM 1745 N N . GLY A 1 209 ? 18.389 -9.078 -14.634 1.00 50.66 209 GLY A N 1
ATOM 1746 C CA . GLY A 1 209 ? 17.410 -8.329 -13.844 1.00 50.66 209 GLY A CA 1
ATOM 1747 C C . GLY A 1 209 ? 16.587 -7.364 -14.698 1.00 50.66 209 GLY A C 1
ATOM 1748 O O . GLY A 1 209 ? 17.011 -6.947 -15.783 1.00 50.66 209 GLY A O 1
ATOM 1749 N N . GLU A 1 210 ? 15.385 -7.030 -14.228 1.00 68.38 210 GLU A N 1
ATOM 1750 C CA . GLU A 1 210 ? 14.589 -5.954 -14.813 1.00 68.38 210 GLU A CA 1
ATOM 1751 C C . GLU A 1 210 ? 15.107 -4.614 -14.292 1.00 68.38 210 GLU A C 1
ATOM 1753 O O . GLU A 1 210 ? 15.284 -4.428 -13.089 1.00 68.38 210 GLU A O 1
ATOM 1758 N N . ALA A 1 211 ? 15.372 -3.667 -15.190 1.00 67.06 211 ALA A N 1
ATOM 1759 C CA . ALA A 1 211 ? 15.851 -2.352 -14.798 1.00 67.06 211 ALA A CA 1
ATOM 1760 C C . ALA A 1 211 ? 15.159 -1.235 -15.571 1.00 67.06 211 ALA A C 1
ATOM 1762 O O . ALA A 1 211 ? 14.690 -1.419 -16.696 1.00 67.06 211 ALA A O 1
ATOM 1763 N N . CYS A 1 212 ? 15.107 -0.061 -14.953 1.00 69.31 212 CYS A N 1
ATOM 1764 C CA . CYS A 1 212 ? 14.658 1.170 -15.579 1.00 69.31 212 CYS A CA 1
ATOM 1765 C C . CYS A 1 212 ? 15.785 2.205 -15.589 1.00 69.31 212 CYS A C 1
ATOM 1767 O O . CYS A 1 212 ? 16.635 2.245 -14.693 1.00 69.31 212 CYS A O 1
ATOM 1769 N N . LEU A 1 213 ? 15.786 3.037 -16.629 1.00 68.25 213 LEU A N 1
ATOM 1770 C CA . LEU A 1 213 ? 16.699 4.165 -16.766 1.00 68.25 213 LEU A CA 1
ATOM 1771 C C . LEU A 1 213 ? 15.970 5.477 -16.491 1.00 68.25 213 LEU A C 1
ATOM 1773 O O . LEU A 1 213 ? 14.887 5.706 -17.034 1.00 68.25 213 LEU A O 1
ATOM 1777 N N . TYR A 1 214 ? 16.596 6.363 -15.723 1.00 65.19 214 TYR A N 1
ATOM 1778 C CA . TYR A 1 214 ? 16.168 7.756 -15.588 1.00 65.19 214 TYR A CA 1
ATOM 1779 C C . TYR A 1 214 ? 17.369 8.699 -15.476 1.00 65.19 214 TYR A C 1
ATOM 1781 O O . TYR A 1 214 ? 18.493 8.281 -15.195 1.00 65.19 214 TYR A O 1
ATOM 1789 N N . LEU A 1 215 ? 17.134 9.986 -15.731 1.00 68.12 215 LEU A N 1
ATOM 1790 C CA . LEU A 1 215 ? 18.144 11.029 -15.582 1.00 68.12 215 LEU A CA 1
ATOM 1791 C C . LEU A 1 215 ? 18.103 11.608 -14.171 1.00 68.12 215 LEU A C 1
ATOM 1793 O O . LEU A 1 215 ? 17.037 11.880 -13.624 1.00 68.12 215 LEU A O 1
ATOM 1797 N N . ASP A 1 216 ? 19.277 11.832 -13.601 1.00 71.62 216 ASP A N 1
ATOM 1798 C CA . ASP A 1 216 ? 19.442 12.477 -12.306 1.00 71.62 216 ASP A CA 1
ATOM 1799 C C . ASP A 1 216 ? 20.599 13.473 -12.370 1.00 71.62 216 ASP A C 1
ATOM 1801 O O . ASP A 1 216 ? 21.379 13.501 -13.326 1.00 71.62 216 ASP A O 1
ATOM 1805 N N . PHE A 1 217 ? 20.724 14.292 -11.334 1.00 75.38 217 PHE A N 1
ATOM 1806 C CA . PHE A 1 217 ? 21.858 15.187 -11.185 1.00 75.38 217 PHE A CA 1
ATOM 1807 C C . PHE A 1 217 ? 22.752 14.740 -10.036 1.00 75.38 217 PHE A C 1
ATOM 1809 O O . PHE A 1 217 ? 22.278 14.303 -8.990 1.00 75.38 217 PHE A O 1
ATOM 1816 N N . ASP A 1 218 ? 24.055 14.877 -10.237 1.00 73.88 218 ASP A N 1
ATOM 1817 C CA . ASP A 1 218 ? 25.051 14.800 -9.181 1.00 73.88 218 ASP A CA 1
ATOM 1818 C C . ASP A 1 218 ? 25.645 16.180 -8.907 1.00 73.88 218 ASP A C 1
ATOM 1820 O O . ASP A 1 218 ? 25.677 17.045 -9.791 1.00 73.88 218 ASP A O 1
ATOM 1824 N N . PHE A 1 219 ? 26.118 16.380 -7.683 1.00 72.31 219 PHE A N 1
ATOM 1825 C CA . PHE A 1 219 ? 26.785 17.609 -7.278 1.00 72.31 219 PHE A CA 1
ATOM 1826 C C . PHE A 1 219 ? 28.226 17.279 -6.934 1.00 72.31 219 PHE A C 1
ATOM 1828 O O . PHE A 1 219 ? 28.513 16.673 -5.906 1.00 72.31 219 PHE A O 1
ATOM 1835 N N . GLU A 1 220 ? 29.142 17.701 -7.796 1.00 67.00 220 GLU A N 1
ATOM 1836 C CA . GLU A 1 220 ? 30.564 17.579 -7.517 1.00 67.00 220 GLU A CA 1
ATOM 1837 C C . GLU A 1 220 ? 31.045 18.889 -6.886 1.00 67.00 220 GLU A C 1
ATOM 1839 O O . GLU A 1 220 ? 30.895 19.970 -7.469 1.00 67.00 220 GLU A O 1
ATOM 1844 N N . ASN A 1 221 ? 31.596 18.794 -5.676 1.00 59.50 221 ASN A N 1
ATOM 1845 C CA . ASN A 1 221 ? 32.263 19.913 -5.026 1.00 59.50 221 ASN A CA 1
ATOM 1846 C C . ASN A 1 221 ? 33.683 20.010 -5.583 1.00 59.50 221 ASN A C 1
ATOM 1848 O O . ASN A 1 221 ? 34.567 19.280 -5.146 1.00 59.50 221 ASN A O 1
ATOM 1852 N N . ASN A 1 222 ? 33.901 20.926 -6.524 1.00 59.56 222 ASN A N 1
ATOM 1853 C CA . ASN A 1 222 ? 35.241 21.294 -6.972 1.00 59.56 222 ASN A CA 1
ATOM 1854 C C . ASN A 1 222 ? 35.508 22.748 -6.577 1.00 59.56 222 ASN A C 1
ATOM 1856 O O . ASN A 1 222 ? 34.840 23.663 -7.068 1.00 59.56 222 ASN A O 1
ATOM 1860 N N . ASN A 1 223 ? 36.486 22.945 -5.688 1.00 55.53 223 ASN A N 1
ATOM 1861 C CA . ASN A 1 223 ? 37.024 24.250 -5.290 1.00 55.53 223 ASN A CA 1
ATOM 1862 C C . ASN A 1 223 ? 35.942 25.297 -4.956 1.00 55.53 223 ASN A C 1
ATOM 1864 O O . ASN A 1 223 ? 35.911 26.377 -5.537 1.00 55.53 223 ASN A O 1
ATOM 1868 N N . GLY A 1 224 ? 35.005 24.960 -4.064 1.00 60.72 224 GLY A N 1
ATOM 1869 C CA . GLY A 1 224 ? 33.966 25.890 -3.592 1.00 60.72 224 GLY A CA 1
ATOM 1870 C C . GLY A 1 224 ? 32.808 26.150 -4.566 1.00 60.72 224 GLY A C 1
ATOM 1871 O O . GLY A 1 224 ? 31.817 26.758 -4.173 1.00 60.72 224 GLY A O 1
ATOM 1872 N N . SER A 1 225 ? 32.871 25.640 -5.802 1.00 59.97 225 SER A N 1
ATOM 1873 C CA . SER A 1 225 ? 31.769 25.710 -6.770 1.00 59.97 225 SER A CA 1
ATOM 1874 C C . SER A 1 225 ? 31.036 24.366 -6.867 1.00 59.97 225 SER A C 1
ATOM 1876 O O . SER A 1 225 ? 31.634 23.331 -7.173 1.00 59.97 225 SER A O 1
ATOM 1878 N N . LYS A 1 226 ? 29.721 24.364 -6.606 1.00 67.88 226 LYS A N 1
ATOM 1879 C CA . LYS A 1 226 ? 28.857 23.196 -6.843 1.00 67.88 226 LYS A CA 1
ATOM 1880 C C . LYS A 1 226 ? 28.569 23.099 -8.336 1.00 67.88 226 LYS A C 1
ATOM 1882 O O . LYS A 1 226 ? 27.709 23.816 -8.845 1.00 67.88 226 LYS A O 1
ATOM 1887 N N . LYS A 1 227 ? 29.262 22.207 -9.047 1.00 73.62 227 LYS A N 1
ATOM 1888 C CA . LYS A 1 227 ? 28.919 21.906 -10.443 1.00 73.62 227 LYS A CA 1
ATOM 1889 C C . LYS A 1 227 ? 27.881 20.792 -10.484 1.00 73.62 227 LYS A C 1
ATOM 1891 O O . LYS A 1 227 ? 28.121 19.685 -10.003 1.00 73.62 227 LYS A O 1
ATOM 1896 N N . LYS A 1 228 ? 26.724 21.101 -11.074 1.00 76.94 228 LYS A N 1
ATOM 1897 C CA . LYS A 1 228 ? 25.651 20.141 -11.338 1.00 76.94 228 LYS A CA 1
ATOM 1898 C C . LYS A 1 228 ? 26.030 19.315 -12.569 1.00 76.94 228 LYS A C 1
ATOM 1900 O O . LYS A 1 228 ? 26.237 19.884 -13.638 1.00 76.94 228 LYS A O 1
ATOM 1905 N N . ARG A 1 229 ? 26.131 17.994 -12.437 1.00 76.06 229 ARG A N 1
ATOM 1906 C CA . ARG A 1 229 ? 26.412 17.080 -13.555 1.00 76.06 229 ARG A CA 1
ATOM 1907 C C . ARG A 1 229 ? 25.217 16.182 -13.819 1.00 76.06 229 ARG A C 1
ATOM 1909 O O . ARG A 1 229 ? 24.614 15.679 -12.879 1.00 76.06 229 ARG A O 1
ATOM 1916 N N . LEU A 1 230 ? 24.885 15.979 -15.090 1.00 71.12 230 LEU A N 1
ATOM 1917 C CA . LEU A 1 230 ? 23.864 15.020 -15.503 1.00 71.12 230 LEU A CA 1
ATOM 1918 C C . LEU A 1 230 ? 24.420 13.595 -15.379 1.00 71.12 230 LEU A C 1
ATOM 1920 O O . LEU A 1 230 ? 25.549 13.338 -15.799 1.00 71.12 230 LEU A O 1
ATOM 1924 N N . LYS A 1 231 ? 23.632 12.669 -14.833 1.00 71.06 231 LYS A N 1
ATOM 1925 C CA . LYS A 1 231 ? 23.936 11.235 -14.810 1.00 71.06 231 LYS A CA 1
ATOM 1926 C C . LYS A 1 231 ? 22.731 10.417 -15.258 1.00 71.06 231 LYS A C 1
ATOM 1928 O O . LYS A 1 231 ? 21.590 10.775 -14.980 1.00 71.06 231 LYS A O 1
ATOM 1933 N N . ILE A 1 232 ? 23.004 9.299 -15.921 1.00 67.75 232 ILE A N 1
ATOM 1934 C CA . ILE A 1 232 ? 22.013 8.254 -16.181 1.00 67.75 232 ILE A CA 1
ATOM 1935 C C . ILE A 1 232 ? 22.052 7.299 -14.991 1.00 67.75 232 ILE A C 1
ATOM 1937 O O . ILE A 1 232 ? 23.124 6.833 -14.603 1.00 67.75 232 ILE A O 1
ATOM 1941 N N . VAL A 1 233 ? 20.893 7.028 -14.400 1.00 70.88 233 VAL A N 1
ATOM 1942 C CA . VAL A 1 233 ? 20.737 6.084 -13.297 1.00 70.88 233 VAL A CA 1
ATOM 1943 C C . VAL A 1 233 ? 20.010 4.850 -13.803 1.00 70.88 233 VAL A C 1
ATOM 1945 O O . VAL A 1 233 ? 18.936 4.957 -14.390 1.00 70.88 233 VAL A O 1
ATOM 1948 N N . THR A 1 234 ? 20.597 3.687 -13.534 1.00 70.19 234 THR A N 1
ATOM 1949 C CA . THR A 1 234 ? 19.959 2.384 -13.718 1.00 70.19 234 THR A CA 1
ATOM 1950 C C . THR A 1 234 ? 19.447 1.907 -12.370 1.00 70.19 234 THR A C 1
ATOM 1952 O O . THR A 1 234 ? 20.241 1.711 -11.448 1.00 70.19 234 THR A O 1
ATOM 1955 N N . LYS A 1 235 ? 18.135 1.712 -12.251 1.00 75.31 235 LYS A N 1
ATOM 1956 C CA . LYS A 1 235 ? 17.504 1.154 -11.053 1.00 75.31 235 LYS A CA 1
ATOM 1957 C C . LYS A 1 235 ? 16.945 -0.222 -11.373 1.00 75.31 235 LYS A C 1
ATOM 1959 O O . LYS A 1 235 ? 16.115 -0.366 -12.267 1.00 75.31 235 LYS A O 1
ATOM 1964 N N . ILE A 1 236 ? 17.440 -1.223 -10.652 1.00 77.75 236 ILE A N 1
ATOM 1965 C CA . ILE A 1 236 ? 16.955 -2.600 -10.737 1.00 77.75 236 ILE A CA 1
ATOM 1966 C C . ILE A 1 236 ? 15.662 -2.694 -9.932 1.00 77.75 236 ILE A C 1
ATOM 1968 O O . ILE A 1 236 ? 15.565 -2.139 -8.836 1.00 77.75 236 ILE A O 1
ATOM 1972 N N . TYR A 1 237 ? 14.680 -3.398 -10.477 1.00 80.62 237 TYR A N 1
ATOM 1973 C CA . TYR A 1 237 ? 13.435 -3.715 -9.797 1.00 80.62 237 TYR A CA 1
ATOM 1974 C C . TYR A 1 237 ? 13.105 -5.203 -9.952 1.00 80.62 237 TYR A C 1
ATOM 1976 O O . TYR A 1 237 ? 13.707 -5.916 -10.750 1.00 80.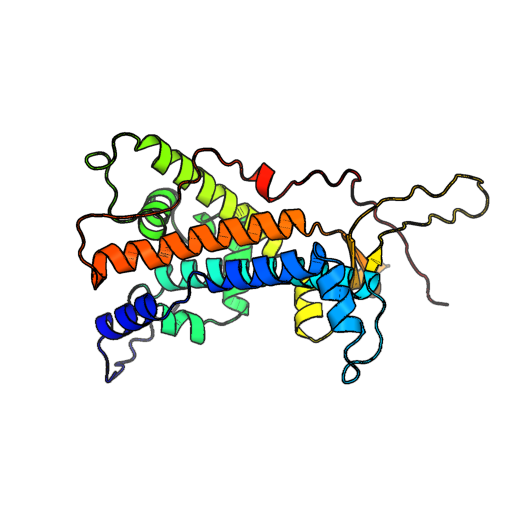62 237 TYR A O 1
ATOM 1984 N N . SER A 1 238 ? 12.161 -5.674 -9.140 1.00 85.12 238 SER A N 1
ATOM 1985 C CA . SER A 1 238 ? 11.616 -7.030 -9.207 1.00 85.12 238 SER A CA 1
ATOM 1986 C C . SER A 1 238 ? 10.104 -6.910 -9.289 1.00 85.12 238 SER A C 1
ATOM 1988 O O . SER A 1 238 ? 9.474 -6.464 -8.322 1.00 85.12 238 SER A O 1
ATOM 1990 N N . TYR A 1 239 ? 9.497 -7.318 -10.411 1.00 84.50 239 TYR A N 1
ATOM 1991 C CA . TYR A 1 239 ? 8.029 -7.336 -10.471 1.00 84.50 239 TYR A CA 1
ATOM 1992 C C . TYR A 1 239 ? 7.439 -8.298 -9.427 1.00 84.50 239 TYR A C 1
ATOM 1994 O O . TYR A 1 239 ? 6.330 -8.070 -8.966 1.00 84.50 239 TYR A O 1
ATOM 2002 N N . LYS A 1 240 ? 8.177 -9.327 -8.976 1.00 87.62 240 LYS A N 1
ATOM 2003 C CA . LYS A 1 240 ? 7.733 -10.216 -7.886 1.00 87.62 240 LYS A CA 1
ATOM 2004 C C . LYS A 1 240 ? 7.644 -9.490 -6.545 1.00 87.62 240 LYS A C 1
ATOM 2006 O O . LYS A 1 240 ? 6.653 -9.640 -5.837 1.00 87.62 240 LYS A O 1
ATOM 2011 N N . THR A 1 241 ? 8.632 -8.655 -6.219 1.00 90.44 241 THR A N 1
ATOM 2012 C CA . THR A 1 241 ? 8.542 -7.761 -5.053 1.00 90.44 241 THR A CA 1
ATOM 2013 C C . THR A 1 241 ? 7.357 -6.807 -5.206 1.00 90.44 241 THR A C 1
ATOM 2015 O O . THR A 1 241 ? 6.588 -6.631 -4.263 1.00 90.44 241 THR A O 1
ATOM 2018 N N . ALA A 1 242 ? 7.151 -6.245 -6.403 1.00 92.12 242 ALA A N 1
ATOM 2019 C CA . ALA A 1 242 ? 6.003 -5.382 -6.676 1.00 92.12 242 ALA A CA 1
ATOM 2020 C C . ALA A 1 242 ? 4.663 -6.107 -6.441 1.00 92.12 242 ALA A C 1
ATOM 2022 O O . ALA A 1 242 ? 3.779 -5.552 -5.795 1.00 92.12 242 ALA A O 1
ATOM 2023 N N . LEU A 1 243 ? 4.533 -7.363 -6.881 1.00 92.56 243 LEU A N 1
ATOM 2024 C CA . LEU A 1 243 ? 3.358 -8.204 -6.632 1.00 92.56 243 LEU A CA 1
ATOM 2025 C C . LEU A 1 243 ? 3.106 -8.412 -5.137 1.00 92.56 243 LEU A C 1
ATOM 2027 O O . LEU A 1 243 ? 1.989 -8.189 -4.672 1.00 92.56 243 LEU A O 1
ATOM 2031 N N . ASN A 1 244 ? 4.139 -8.777 -4.374 1.00 94.31 244 ASN A N 1
ATOM 2032 C CA . ASN A 1 244 ? 4.017 -8.975 -2.928 1.00 94.31 244 ASN A CA 1
ATOM 2033 C C . ASN A 1 244 ? 3.570 -7.690 -2.215 1.00 94.31 244 ASN A C 1
ATOM 2035 O O . ASN A 1 244 ? 2.728 -7.744 -1.313 1.00 94.31 244 ASN A O 1
ATOM 2039 N N . ILE A 1 245 ? 4.095 -6.535 -2.638 1.00 96.50 245 ILE A N 1
ATOM 2040 C CA . ILE A 1 245 ? 3.677 -5.224 -2.133 1.00 96.50 245 ILE A CA 1
ATOM 2041 C C . ILE A 1 245 ? 2.204 -4.972 -2.462 1.00 96.50 245 ILE A C 1
ATOM 2043 O O . ILE A 1 245 ? 1.441 -4.666 -1.551 1.00 96.50 245 ILE A O 1
ATOM 2047 N N . ILE A 1 246 ? 1.776 -5.144 -3.717 1.00 97.06 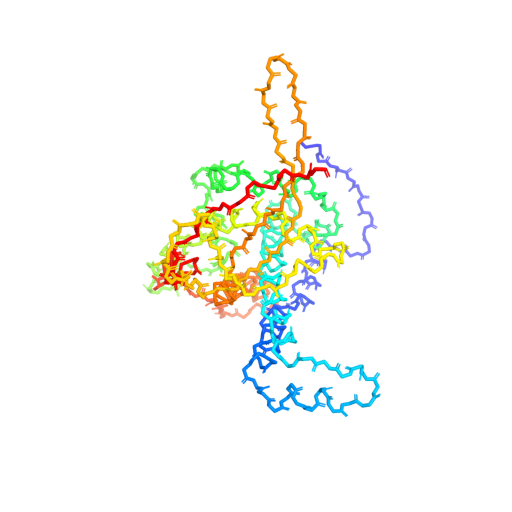246 ILE A N 1
ATOM 2048 C CA . ILE A 1 246 ? 0.389 -4.856 -4.115 1.00 97.06 246 ILE A CA 1
ATOM 2049 C C . ILE A 1 246 ? -0.600 -5.776 -3.391 1.00 97.06 246 ILE A C 1
ATOM 2051 O O . ILE A 1 246 ? -1.626 -5.301 -2.906 1.00 97.06 246 ILE A O 1
ATOM 2055 N N . ILE A 1 247 ? -0.297 -7.071 -3.266 1.00 95.62 247 ILE A N 1
ATOM 2056 C CA . ILE A 1 247 ? -1.145 -8.030 -2.542 1.00 95.62 247 ILE A CA 1
ATOM 2057 C C . ILE A 1 247 ? -1.268 -7.626 -1.070 1.00 95.62 247 ILE A C 1
ATOM 2059 O O . ILE A 1 247 ? -2.375 -7.581 -0.533 1.00 95.62 247 ILE A O 1
ATOM 2063 N N . THR A 1 248 ? -0.147 -7.287 -0.427 1.00 97.56 248 THR A N 1
ATOM 2064 C CA . THR A 1 248 ? -0.137 -6.865 0.981 1.00 97.56 248 THR A CA 1
ATOM 2065 C C . THR A 1 248 ? -0.908 -5.558 1.171 1.00 97.56 248 THR A C 1
ATOM 2067 O O . THR A 1 248 ? -1.771 -5.487 2.044 1.00 97.56 248 THR A O 1
ATOM 2070 N N . ASN A 1 249 ? -0.674 -4.559 0.313 1.00 98.44 249 ASN A N 1
ATOM 2071 C CA . ASN A 1 249 ? -1.412 -3.296 0.315 1.00 98.44 249 ASN A CA 1
ATOM 2072 C C . ASN A 1 249 ? -2.912 -3.523 0.127 1.00 98.44 249 ASN A C 1
ATOM 2074 O O . ASN A 1 249 ? -3.705 -2.963 0.872 1.00 98.44 249 ASN A O 1
ATOM 2078 N N . THR A 1 250 ? -3.309 -4.376 -0.820 1.00 97.56 250 THR A N 1
ATOM 2079 C CA . THR A 1 250 ? -4.725 -4.677 -1.075 1.00 97.56 250 THR A CA 1
ATOM 2080 C C . THR A 1 250 ? -5.385 -5.286 0.156 1.00 97.56 250 THR A C 1
ATOM 2082 O O . THR A 1 250 ? -6.472 -4.870 0.542 1.00 97.56 250 THR A O 1
ATOM 2085 N N . GLN A 1 251 ? -4.721 -6.240 0.812 1.00 97.38 251 GLN A N 1
ATOM 2086 C CA . GLN A 1 251 ? -5.250 -6.872 2.017 1.00 97.38 251 GLN A CA 1
ATOM 2087 C C . GLN A 1 251 ? -5.377 -5.872 3.180 1.00 97.38 251 GLN A C 1
ATOM 2089 O O . GLN A 1 251 ? -6.375 -5.890 3.893 1.00 97.38 251 GLN A O 1
ATOM 2094 N N . LEU A 1 252 ? -4.418 -4.955 3.338 1.00 98.38 252 LEU A N 1
ATOM 2095 C CA . LEU A 1 252 ? -4.493 -3.890 4.343 1.00 98.38 252 LEU A CA 1
ATOM 2096 C C . LEU A 1 252 ? -5.590 -2.863 4.036 1.00 98.38 252 LEU A C 1
ATOM 2098 O O . LEU A 1 252 ? -6.316 -2.468 4.941 1.00 98.38 252 LEU A O 1
ATOM 2102 N N . ILE A 1 253 ? -5.753 -2.464 2.774 1.00 98.31 253 ILE A N 1
ATOM 2103 C CA . ILE A 1 253 ? -6.833 -1.569 2.334 1.00 98.31 253 ILE A CA 1
ATOM 2104 C C . ILE A 1 253 ? -8.200 -2.217 2.584 1.00 98.31 253 ILE A C 1
ATOM 2106 O O . ILE A 1 253 ? -9.085 -1.572 3.143 1.00 98.31 253 ILE A O 1
ATOM 2110 N N . LYS A 1 254 ? -8.352 -3.506 2.255 1.00 96.75 254 LYS A N 1
ATOM 2111 C CA . LYS A 1 254 ? -9.548 -4.292 2.591 1.00 96.75 254 LYS A CA 1
ATOM 2112 C C . LYS A 1 254 ? -9.831 -4.276 4.085 1.00 96.75 254 LYS A C 1
ATOM 2114 O O . LYS A 1 254 ? -10.946 -3.968 4.477 1.00 96.75 254 LYS A O 1
ATOM 2119 N N . ASN A 1 255 ? -8.823 -4.530 4.916 1.00 96.38 255 ASN A N 1
ATOM 2120 C CA . ASN A 1 255 ? -8.976 -4.459 6.367 1.00 96.38 255 ASN A CA 1
ATOM 2121 C C . ASN A 1 255 ? -9.431 -3.066 6.846 1.00 96.38 255 ASN A C 1
ATOM 2123 O O . ASN A 1 255 ? -10.255 -2.984 7.749 1.00 96.38 255 ASN A O 1
ATOM 2127 N N . ILE A 1 256 ? -8.944 -1.972 6.244 1.00 96.75 256 ILE A N 1
ATOM 2128 C CA . ILE A 1 256 ? -9.394 -0.612 6.589 1.00 96.75 256 ILE A CA 1
ATOM 2129 C C . ILE A 1 256 ? -10.883 -0.426 6.271 1.00 96.75 256 ILE A C 1
ATOM 2131 O O . ILE A 1 256 ? -11.628 0.079 7.113 1.00 96.75 256 ILE A O 1
ATOM 2135 N N . ILE A 1 257 ? -11.300 -0.787 5.057 1.00 95.88 257 ILE A N 1
ATOM 2136 C CA . ILE A 1 257 ? -12.632 -0.473 4.529 1.00 95.88 257 ILE A CA 1
ATOM 2137 C C . ILE A 1 257 ? -13.682 -1.479 5.008 1.00 95.88 257 ILE A C 1
ATOM 2139 O O . ILE A 1 257 ? -14.684 -1.078 5.596 1.00 95.88 257 ILE A O 1
ATOM 2143 N N . GLU A 1 258 ? -13.450 -2.777 4.810 1.00 92.44 258 GLU A N 1
ATOM 2144 C CA . GLU A 1 258 ? -14.452 -3.824 5.043 1.00 92.44 258 GLU A CA 1
ATOM 2145 C C . GLU A 1 258 ? -14.779 -3.990 6.526 1.00 92.44 258 GLU A C 1
ATOM 2147 O O . GLU A 1 258 ? -15.946 -4.126 6.878 1.00 92.44 258 GLU A O 1
ATOM 2152 N N . VAL A 1 259 ? -13.786 -3.898 7.419 1.00 90.44 259 VAL A N 1
ATOM 2153 C CA . VAL A 1 259 ? -14.044 -3.965 8.868 1.00 90.44 259 VAL A CA 1
ATOM 2154 C C . VAL A 1 259 ? -14.950 -2.811 9.302 1.00 90.44 259 VAL A C 1
ATOM 2156 O O . VAL A 1 259 ? -15.910 -3.012 10.041 1.00 90.44 259 VAL A O 1
ATOM 2159 N N . ARG A 1 260 ? -14.700 -1.592 8.806 1.00 91.44 260 ARG A N 1
ATOM 2160 C CA . ARG A 1 260 ? -15.550 -0.427 9.106 1.00 91.44 260 ARG A CA 1
ATOM 2161 C C . ARG A 1 260 ? -16.941 -0.578 8.512 1.00 91.44 260 ARG A C 1
ATOM 2163 O O . ARG A 1 260 ? -17.914 -0.281 9.193 1.00 91.44 260 ARG A O 1
ATOM 2170 N N . LYS A 1 261 ? -17.040 -1.056 7.273 1.00 90.94 261 LYS A N 1
ATOM 2171 C CA . LYS A 1 261 ? -18.317 -1.330 6.612 1.00 90.94 261 LYS A CA 1
ATOM 2172 C C . LYS A 1 261 ? -19.152 -2.337 7.406 1.00 90.94 261 LYS A C 1
ATOM 2174 O O . LYS A 1 261 ? -20.309 -2.054 7.702 1.00 90.94 261 LYS A O 1
ATOM 2179 N N . GLN A 1 262 ? -18.542 -3.434 7.851 1.00 88.88 262 GLN A N 1
ATOM 2180 C CA . GLN A 1 262 ? -19.200 -4.456 8.669 1.00 88.88 262 GLN A CA 1
ATOM 2181 C C . GLN A 1 262 ? -19.684 -3.896 10.015 1.00 88.88 262 GLN A C 1
ATOM 2183 O O . GLN A 1 262 ? -20.801 -4.184 10.439 1.00 88.88 262 GLN A O 1
ATOM 2188 N N . MET A 1 263 ? -18.876 -3.050 10.665 1.00 85.69 263 MET A N 1
ATOM 2189 C CA . MET A 1 263 ? -19.215 -2.451 11.961 1.00 85.69 263 MET A CA 1
ATOM 2190 C C . MET A 1 263 ? -20.276 -1.343 11.880 1.00 85.69 263 MET A C 1
ATOM 2192 O O . MET A 1 263 ? -21.091 -1.214 12.791 1.00 85.69 263 MET A O 1
ATOM 2196 N N . ILE A 1 264 ? -20.237 -0.508 10.840 1.00 87.19 264 ILE A N 1
ATOM 2197 C CA . ILE A 1 264 ? -21.048 0.718 10.749 1.00 87.19 264 ILE A CA 1
ATOM 2198 C C . ILE A 1 264 ? -22.327 0.477 9.943 1.00 87.19 264 ILE A C 1
ATOM 2200 O O . ILE A 1 264 ? -23.410 0.876 10.374 1.00 87.19 264 ILE A O 1
ATOM 2204 N N . ILE A 1 265 ? -22.200 -0.176 8.785 1.00 85.06 265 ILE A N 1
ATOM 2205 C CA . ILE A 1 265 ? -23.271 -0.310 7.792 1.00 85.06 265 ILE A CA 1
ATOM 2206 C C . ILE A 1 265 ? -23.987 -1.645 7.966 1.00 85.06 265 ILE A C 1
ATOM 2208 O O . ILE A 1 265 ? -25.187 -1.659 8.233 1.00 85.06 265 ILE A O 1
ATOM 2212 N N . ASP A 1 266 ? -23.257 -2.756 7.845 1.00 82.94 266 ASP A N 1
ATOM 2213 C CA . ASP A 1 266 ? -23.887 -4.079 7.796 1.00 82.94 266 ASP A CA 1
ATOM 2214 C C . ASP A 1 266 ? -24.433 -4.491 9.169 1.00 82.94 266 ASP A C 1
ATOM 2216 O O . ASP A 1 266 ? -25.402 -5.242 9.243 1.00 82.94 266 ASP A O 1
ATOM 2220 N N . LYS A 1 267 ? -23.810 -4.001 10.256 1.00 74.94 267 LYS A N 1
ATOM 2221 C CA . LYS A 1 267 ? -24.145 -4.317 11.659 1.00 74.94 267 LYS A CA 1
ATOM 2222 C C . LYS A 1 267 ? -24.312 -5.822 11.911 1.00 74.94 267 LYS A C 1
ATOM 2224 O O . LYS A 1 267 ? -25.030 -6.239 12.819 1.00 74.94 267 LYS A O 1
ATOM 2229 N N . ASN A 1 268 ? -23.642 -6.639 11.104 1.00 63.31 268 ASN A N 1
ATOM 2230 C CA . ASN A 1 268 ? -23.619 -8.079 11.261 1.00 63.31 268 ASN A CA 1
ATOM 2231 C C . 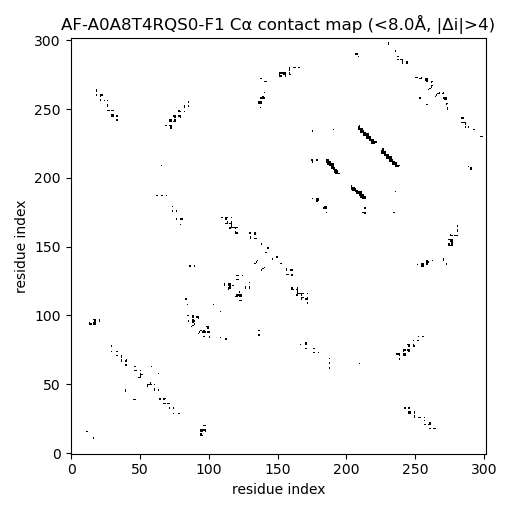ASN A 1 268 ? -22.674 -8.422 12.416 1.00 63.31 268 ASN A C 1
ATOM 2233 O O . ASN A 1 268 ? -21.594 -7.848 12.533 1.00 63.31 268 ASN A O 1
ATOM 2237 N N . ASN A 1 269 ? -23.031 -9.414 13.235 1.00 66.50 269 ASN A N 1
ATOM 2238 C CA . ASN A 1 269 ? -22.190 -9.899 14.344 1.00 66.50 269 ASN A CA 1
ATOM 2239 C C . ASN A 1 269 ? -20.924 -10.654 13.876 1.00 66.50 269 ASN A C 1
ATOM 2241 O O . ASN A 1 269 ? -20.342 -11.420 14.640 1.00 66.50 269 ASN A O 1
ATOM 2245 N N . GLN A 1 270 ? -20.512 -10.494 12.618 1.00 76.44 270 GLN A N 1
ATOM 2246 C CA . GLN A 1 270 ? -19.371 -11.180 12.034 1.00 76.44 270 GLN A CA 1
ATOM 2247 C C . GLN A 1 270 ? -18.442 -10.160 11.384 1.00 76.44 270 GLN A C 1
ATOM 2249 O O . GLN A 1 270 ? -18.828 -9.470 10.443 1.00 76.44 270 GLN A O 1
ATOM 2254 N N . ILE A 1 271 ? -17.201 -10.114 11.869 1.00 82.75 271 ILE A N 1
ATOM 2255 C CA . ILE A 1 271 ? -16.135 -9.290 11.304 1.00 82.75 271 ILE A CA 1
ATOM 2256 C C . ILE A 1 271 ? -15.151 -10.207 10.575 1.00 82.75 271 ILE A C 1
ATOM 2258 O O . ILE A 1 271 ? -14.677 -11.192 11.137 1.00 82.75 271 ILE A O 1
ATOM 2262 N N . THR A 1 272 ? -14.842 -9.891 9.319 1.00 85.56 272 THR A N 1
ATOM 2263 C CA . THR A 1 272 ? -13.871 -10.621 8.496 1.00 85.56 272 THR A CA 1
ATOM 2264 C C . THR A 1 272 ? -12.722 -9.703 8.110 1.00 85.56 272 THR A C 1
ATOM 2266 O O . THR A 1 272 ? -12.932 -8.638 7.534 1.00 85.56 272 THR A O 1
ATOM 2269 N N . PHE A 1 273 ? -11.496 -10.143 8.378 1.00 89.69 273 PHE A N 1
ATOM 2270 C CA . PHE A 1 273 ? -10.270 -9.417 8.056 1.00 89.69 273 PHE A CA 1
ATOM 2271 C C . PHE A 1 273 ? -9.127 -10.392 7.757 1.00 89.69 273 PHE A C 1
ATOM 2273 O O . PHE A 1 273 ? -9.136 -11.557 8.156 1.00 89.69 273 PHE A O 1
ATOM 2280 N N . GLY A 1 274 ? -8.117 -9.906 7.042 1.00 89.69 274 GLY A N 1
ATOM 2281 C CA . GLY A 1 274 ? -6.890 -10.638 6.767 1.00 89.69 274 GLY A CA 1
ATOM 2282 C C . GLY A 1 274 ? -5.888 -10.556 7.916 1.00 89.69 274 GLY A C 1
ATOM 2283 O O . GLY A 1 274 ? -5.637 -9.469 8.429 1.00 89.69 274 GLY A O 1
ATOM 2284 N N . LEU A 1 275 ? -5.272 -11.684 8.272 1.00 92.19 275 LEU A N 1
ATOM 2285 C CA . LEU A 1 275 ? -4.170 -11.757 9.237 1.00 92.19 275 LEU A CA 1
ATOM 2286 C C . LEU A 1 275 ? -2.800 -11.762 8.542 1.00 92.19 275 LEU A C 1
ATOM 2288 O O . LEU A 1 275 ? -2.678 -12.134 7.374 1.00 92.19 275 LEU A O 1
ATOM 2292 N N . PHE A 1 276 ? -1.766 -11.385 9.299 1.00 94.50 276 PHE A N 1
ATOM 2293 C CA . PHE A 1 276 ? -0.371 -11.311 8.839 1.00 94.50 276 PHE A CA 1
ATOM 2294 C C . PHE A 1 276 ? 0.626 -11.972 9.810 1.00 94.50 276 PHE A C 1
ATOM 2296 O O . PHE A 1 276 ? 1.833 -11.822 9.645 1.00 94.50 276 PHE A O 1
ATOM 2303 N N . HIS A 1 277 ? 0.128 -12.691 10.819 1.00 88.31 277 HIS A N 1
ATOM 2304 C CA . HIS A 1 277 ? 0.907 -13.338 11.883 1.00 88.31 277 HIS A CA 1
ATOM 2305 C C . HIS A 1 277 ? 2.015 -14.294 11.405 1.00 88.31 277 HIS A C 1
ATOM 2307 O O . HIS A 1 277 ? 3.006 -14.486 12.103 1.00 88.31 277 HIS A O 1
ATOM 2313 N N . ASP A 1 278 ? 1.857 -14.890 10.227 1.00 89.44 278 ASP A N 1
ATOM 2314 C CA . ASP A 1 278 ? 2.783 -15.837 9.607 1.00 89.44 278 ASP A CA 1
ATOM 2315 C C . ASP A 1 278 ? 3.745 -15.176 8.604 1.00 89.44 278 ASP A C 1
ATOM 2317 O O . ASP A 1 278 ? 4.693 -15.809 8.130 1.00 89.44 278 ASP A O 1
ATOM 2321 N N . LYS A 1 279 ? 3.545 -13.891 8.289 1.00 90.50 279 LYS A N 1
ATOM 2322 C CA . LYS A 1 279 ? 4.346 -13.164 7.301 1.00 90.50 279 LYS A CA 1
ATOM 2323 C C . LYS A 1 279 ? 5.516 -12.440 7.950 1.00 90.50 279 LYS A C 1
ATOM 2325 O O . LYS A 1 279 ? 5.420 -11.880 9.039 1.00 90.50 279 LYS A O 1
ATOM 2330 N N . LYS A 1 280 ? 6.634 -12.352 7.225 1.00 92.94 280 LYS A N 1
ATOM 2331 C CA . LYS A 1 280 ? 7.768 -11.501 7.605 1.00 92.94 280 LYS A CA 1
ATOM 2332 C C . LYS A 1 280 ? 7.932 -10.396 6.579 1.00 92.94 280 LYS A C 1
ATOM 2334 O O . LYS A 1 280 ? 7.934 -10.640 5.379 1.00 92.94 280 LYS A O 1
ATOM 2339 N N . VAL A 1 281 ? 8.144 -9.170 7.057 1.00 93.69 281 VAL A N 1
ATOM 2340 C CA . VAL A 1 281 ? 8.336 -7.985 6.198 1.00 93.69 281 VAL A CA 1
ATOM 2341 C C . VAL A 1 281 ? 9.443 -8.210 5.167 1.00 93.69 281 VAL A C 1
ATOM 2343 O O . VAL A 1 281 ? 9.290 -7.857 4.001 1.00 93.69 281 VAL A O 1
ATOM 2346 N N . LYS A 1 282 ? 10.533 -8.871 5.572 1.00 91.31 282 LYS A N 1
ATOM 2347 C CA . LYS A 1 282 ? 11.640 -9.204 4.673 1.00 91.31 282 LYS A CA 1
ATOM 2348 C C . LYS A 1 282 ? 11.206 -10.044 3.465 1.00 91.31 282 LYS A C 1
ATOM 2350 O O . LYS A 1 282 ? 11.746 -9.821 2.395 1.00 91.31 282 LYS A O 1
ATOM 2355 N N . ASP A 1 283 ? 10.218 -10.927 3.599 1.00 89.56 283 ASP A N 1
ATOM 2356 C CA . ASP A 1 283 ? 9.785 -11.821 2.515 1.00 89.56 283 ASP A CA 1
ATOM 2357 C C . ASP A 1 283 ? 8.978 -11.053 1.448 1.00 89.56 283 ASP A C 1
ATOM 2359 O O . ASP A 1 283 ? 8.867 -11.478 0.299 1.00 89.56 283 ASP A O 1
ATOM 2363 N N . ILE A 1 284 ? 8.447 -9.876 1.805 1.00 91.94 284 ILE A N 1
ATOM 2364 C CA . ILE A 1 284 ? 7.745 -8.991 0.870 1.00 91.94 284 ILE A CA 1
ATOM 2365 C C . ILE A 1 284 ? 8.737 -8.172 0.052 1.00 91.94 284 ILE A C 1
ATOM 2367 O O . ILE A 1 284 ? 8.610 -8.100 -1.168 1.00 91.94 284 ILE A O 1
ATOM 2371 N N . PHE A 1 285 ? 9.720 -7.563 0.719 1.00 88.06 285 PHE A N 1
ATOM 2372 C CA . PHE A 1 285 ? 10.665 -6.644 0.081 1.00 88.06 285 PHE A CA 1
ATOM 2373 C C . PHE A 1 285 ? 11.897 -7.344 -0.514 1.00 88.06 285 PHE A C 1
ATOM 2375 O O . PHE A 1 285 ? 12.509 -6.811 -1.440 1.00 88.06 285 PHE A O 1
ATOM 2382 N N . HIS A 1 286 ? 12.236 -8.546 -0.046 1.00 71.44 286 HIS A N 1
ATOM 2383 C CA . HIS A 1 286 ? 13.322 -9.370 -0.568 1.00 71.44 286 HIS A CA 1
ATOM 2384 C C . HIS A 1 286 ? 12.761 -10.637 -1.217 1.00 71.44 286 HIS A C 1
ATOM 2386 O O . HIS A 1 286 ? 12.690 -11.695 -0.601 1.00 71.44 286 HIS A O 1
ATOM 2392 N N . THR A 1 287 ? 12.429 -10.549 -2.503 1.00 54.06 287 THR A N 1
ATOM 2393 C CA . THR A 1 287 ? 12.633 -11.720 -3.362 1.00 54.06 287 THR A CA 1
ATOM 2394 C C . THR A 1 287 ? 14.104 -11.720 -3.743 1.00 54.06 287 THR A C 1
ATOM 2396 O O . THR A 1 287 ? 14.622 -10.660 -4.088 1.00 54.06 287 THR A O 1
ATOM 2399 N N . GLU A 1 288 ? 14.799 -12.853 -3.599 1.00 41.00 288 GLU A N 1
ATOM 2400 C CA . GLU A 1 288 ? 16.213 -12.980 -3.966 1.00 41.00 288 GLU A CA 1
ATOM 2401 C C . GLU A 1 288 ? 16.432 -12.442 -5.388 1.00 41.00 288 GLU A C 1
ATOM 2403 O O . GLU A 1 288 ? 16.190 -13.124 -6.385 1.00 41.00 288 GLU A O 1
ATOM 2408 N N . LEU A 1 289 ? 16.899 -11.198 -5.491 1.00 40.66 289 LEU A N 1
ATOM 2409 C CA . LEU A 1 289 ? 17.661 -10.770 -6.644 1.00 40.66 289 LEU A CA 1
ATOM 2410 C C . LEU A 1 289 ? 18.946 -11.575 -6.520 1.00 40.66 289 LEU A C 1
ATOM 2412 O O . LEU A 1 289 ? 19.748 -11.319 -5.621 1.00 40.66 289 LEU A O 1
ATOM 2416 N N . LYS A 1 290 ? 19.104 -12.596 -7.367 1.00 34.72 290 LYS A N 1
ATOM 2417 C CA . LYS A 1 290 ? 20.315 -13.426 -7.376 1.00 34.72 290 LYS A CA 1
ATOM 2418 C C . LYS A 1 290 ? 21.593 -12.608 -7.569 1.00 34.72 290 LYS A C 1
ATOM 2420 O O . LYS A 1 290 ? 22.658 -13.113 -7.248 1.00 34.72 290 LYS A O 1
ATOM 2425 N N . ASP A 1 291 ? 21.487 -11.340 -7.960 1.00 35.53 291 ASP A N 1
ATOM 2426 C CA . ASP A 1 291 ? 22.617 -10.444 -8.120 1.00 35.53 291 ASP A CA 1
ATOM 2427 C C . ASP A 1 291 ? 22.397 -9.117 -7.388 1.00 35.53 291 ASP A C 1
ATOM 2429 O O . ASP A 1 291 ? 21.381 -8.432 -7.539 1.00 35.53 291 ASP A O 1
ATOM 2433 N N . LYS A 1 292 ? 23.391 -8.749 -6.573 1.00 29.70 292 LYS A N 1
ATOM 2434 C CA . LYS A 1 292 ? 23.477 -7.445 -5.910 1.00 29.70 292 LYS A CA 1
ATOM 2435 C C . LYS A 1 292 ? 23.519 -6.338 -6.977 1.00 29.70 292 LYS A C 1
ATOM 2437 O O . LYS A 1 292 ? 24.187 -6.518 -7.994 1.00 29.70 292 LYS A O 1
ATOM 2442 N N . PRO A 1 293 ? 22.888 -5.171 -6.757 1.00 32.31 293 PRO A N 1
ATOM 2443 C CA . PRO A 1 293 ? 23.036 -4.045 -7.669 1.00 32.31 293 PRO A CA 1
ATOM 2444 C C . PRO A 1 293 ? 24.503 -3.604 -7.706 1.00 32.31 293 PRO A C 1
ATOM 2446 O O . PRO A 1 293 ? 25.055 -3.143 -6.707 1.00 32.31 293 PRO A O 1
ATOM 2449 N N . TYR A 1 294 ? 25.132 -3.735 -8.871 1.00 34.00 294 TYR A N 1
ATOM 2450 C CA . TYR A 1 294 ? 26.414 -3.105 -9.149 1.00 34.00 294 TYR A CA 1
ATOM 2451 C C . TYR A 1 294 ? 26.157 -1.714 -9.726 1.00 34.00 294 TYR A C 1
ATOM 2453 O O . TYR A 1 294 ? 25.489 -1.546 -10.747 1.00 34.00 294 TYR A O 1
ATOM 2461 N N . HIS A 1 295 ? 26.702 -0.696 -9.070 1.00 32.91 295 HIS A N 1
ATOM 2462 C CA . HIS A 1 295 ? 26.880 0.614 -9.682 1.00 32.91 295 HIS A CA 1
ATOM 2463 C C . HIS A 1 295 ? 28.087 0.572 -10.625 1.00 32.91 295 HIS A C 1
ATOM 2465 O O . HIS A 1 295 ? 29.088 -0.037 -10.264 1.00 32.91 295 HIS A O 1
ATOM 2471 N N . ILE A 1 296 ? 28.004 1.248 -11.782 1.00 32.59 296 ILE A N 1
ATOM 2472 C CA . ILE A 1 296 ? 29.012 2.170 -12.363 1.00 32.59 296 ILE A CA 1
ATOM 2473 C C . ILE A 1 296 ? 28.747 2.376 -13.870 1.00 32.59 296 ILE A C 1
ATOM 2475 O O . ILE A 1 296 ? 28.749 1.419 -14.633 1.00 32.59 296 ILE A O 1
ATOM 2479 N N . SER A 1 297 ? 28.668 3.644 -14.301 1.00 32.00 297 SER A N 1
ATOM 2480 C CA . SER A 1 297 ? 29.552 4.208 -15.344 1.00 32.00 297 SER A CA 1
ATOM 2481 C C . SER A 1 297 ? 29.385 5.730 -15.430 1.00 32.00 297 SER A C 1
ATOM 2483 O O . SER A 1 297 ? 28.298 6.240 -15.697 1.00 32.00 297 SER A O 1
ATOM 2485 N N . LYS A 1 298 ? 30.483 6.461 -15.188 1.00 29.97 298 LYS A N 1
ATOM 2486 C CA . LYS A 1 298 ? 30.606 7.899 -15.460 1.00 29.97 298 LYS A CA 1
ATOM 2487 C C . LYS A 1 298 ? 30.731 8.079 -16.974 1.00 29.97 298 LYS A C 1
ATOM 2489 O O . LYS A 1 298 ? 31.698 7.592 -17.549 1.00 29.97 298 LYS A O 1
ATOM 2494 N N . PHE A 1 299 ? 29.810 8.801 -17.604 1.00 31.94 299 PHE A N 1
ATOM 2495 C CA . PHE A 1 299 ? 30.006 9.275 -18.974 1.00 31.94 299 PHE A CA 1
ATOM 2496 C C . PHE A 1 299 ? 30.575 10.696 -18.927 1.00 31.94 299 PHE A C 1
ATOM 2498 O O . PHE A 1 299 ? 29.953 11.602 -18.373 1.00 31.94 299 PHE A O 1
ATOM 2505 N N . GLN A 1 300 ? 31.774 10.892 -19.480 1.00 24.33 300 GLN A N 1
ATOM 2506 C CA . GLN A 1 300 ? 32.208 12.211 -19.933 1.00 24.33 300 GLN A CA 1
ATOM 2507 C C . GLN A 1 300 ? 31.630 12.404 -21.332 1.00 24.33 300 GLN A C 1
ATOM 2509 O O . GLN A 1 300 ? 32.031 11.714 -22.266 1.00 24.33 300 GLN A O 1
ATOM 2514 N N . ILE A 1 301 ? 30.666 13.312 -21.461 1.00 27.59 301 ILE A N 1
ATOM 2515 C CA . ILE A 1 301 ? 30.259 13.820 -22.770 1.00 27.59 301 ILE A CA 1
ATOM 2516 C C . ILE A 1 301 ? 31.413 14.719 -23.235 1.00 27.59 301 ILE A C 1
ATOM 2518 O O . ILE A 1 301 ? 31.761 15.663 -22.521 1.00 27.59 301 ILE A O 1
ATOM 2522 N N . LYS A 1 302 ? 32.058 14.345 -24.345 1.00 30.31 302 LYS A N 1
ATOM 2523 C CA . LYS A 1 302 ? 32.999 15.209 -25.070 1.00 30.31 302 LYS A CA 1
ATOM 2524 C C . LYS A 1 302 ? 32.226 16.223 -25.896 1.00 30.31 302 LYS A C 1
ATOM 2526 O O . LYS A 1 302 ? 31.181 15.819 -26.451 1.00 30.31 302 LYS A O 1
#

Solvent-accessible surface area (backbone atoms only — not comparable to full-atom values): 17515 Å² total; per-residue (Å²): 131,83,80,78,86,66,88,72,88,56,99,56,55,55,65,54,50,36,51,49,45,49,70,68,57,68,58,54,53,65,56,54,55,48,50,54,42,48,47,56,60,71,35,67,65,61,48,48,55,62,48,64,39,84,89,50,79,80,63,60,65,70,60,49,33,43,50,41,42,49,49,42,40,50,45,24,49,53,42,48,52,50,43,51,43,51,54,49,11,53,69,76,32,63,54,42,31,64,59,40,68,75,65,65,54,68,70,60,53,50,52,51,37,52,32,20,38,75,54,24,68,53,59,80,45,58,72,90,46,47,64,58,49,48,35,59,47,46,47,52,95,67,48,76,90,78,32,93,64,43,67,43,53,56,42,22,44,55,41,48,55,55,35,51,22,53,49,24,48,55,60,67,69,34,69,63,55,58,39,38,78,71,73,40,69,40,52,70,38,75,41,66,56,71,80,80,57,87,88,62,101,63,81,71,65,75,46,90,47,49,22,31,39,46,80,47,76,45,75,48,82,53,93,93,42,77,47,79,39,84,42,80,44,79,47,76,56,51,46,68,27,19,49,42,44,36,54,52,37,31,47,49,45,31,14,41,39,48,32,49,34,29,65,71,71,68,62,51,101,63,84,71,68,76,82,38,54,88,59,54,62,61,66,35,75,51,58,86,64,93,59,78,91,78,88,88,79,89,78,81,86,127

Nearest PDB structures (foldseek):
  8ieq-assembly1_D  TM=2.080E-01  e=1.557E+00  Homo sapiens
  8ouj-assembly1_B  TM=1.670E-01  e=3.151E+00  Homo sapiens
  6w2y-assembly1_A  TM=1.601E-01  e=6.377E+00  Homo sapiens

Radius of gyration: 22.98 Å; Cα contacts (8 Å, |Δi|>4): 346; chains: 1; bounding box: 68×43×62 Å

pLDDT: mean 78.56, std 20.9, range [24.33, 98.62]

Mean predicted aligned error: 10.6 Å

Sequence (302 aa):
MNQLNMDITSTFSKEEILNMFLTFYDTDWWINKTRTLQLLIEDGELLTKINQDKILMKFDKEKLKRSYQYELHMTSYHSSEALFGLLFAFLFEKDTPWVYLTEYRFENFNKLVEGIKNKGLGSIMKEEEISKFIQWLFFAGVTKKEFDDYEKIENSIEFVNKYLKSLAATLSDKKDYNSYKHGFRGLPIRSAITIQKQQVNVPPLESSGEACLYLDFDFENNNGSKKKRLKIVTKIYSYKTALNIIITNTQLIKNIIEVRKQMIIDKNNQITFGLFHDKKVKDIFHTELKDKPYHISKFQIK

Secondary structure (DSSP, 8-state):
----------SS-HHHHHHHHHHH--TTHHHHHHHHHHHHHH-HHHHHHHHH-TTSPP--HHHHHHHHHHHHHHHHHHHHHHHHHHHHHHHH-TT-HHHHHHH--HHHHHHHHHHHHHHGGGGTS-HHHHHHHHHHHHSTT--TTT-TTHHHHHHHHHHHHHHHHHHHHHHH--HHHHHHHTT-----EE-------TT----------EEEEEEEEEEEEETTEEEEEEEEEEEEE-HHHHHHHHHHHHHHHHHHHHHHHIIIII--S-------TT--HHHHH----SSPPPP-------

Foldseek 3Di:
DDPPPDPPPDPDDLQRLLLVCLVPDDLCVLVVLVVVLVCLLPPPVVLVVVQPPPVDDRDDSVQSSLLSLVVLVLSLLVLLLVLLLQLVLCVPPVSNSVVSSVPPDVVVSLVCLVLCLVPFCCSPDPPVCQLVSLCCQQPPPDDCVRDVPCVLVVLQSVQVSVLSNVSSVVNNPCPCSVCVVVVNSQRFDQPQPAPPDPDDPDPGPRQGFTKGKDKDWDFDDDPNDTDTDIDIDIDTDGSQLSVLSSVVSSQRSCSRSQQCCCVSPVVDPDGDGDTCNPPHSCVNNDDDSVDDDDDDDDDDDD